Protein AF-A0A9D2CSV3-F1 (afdb_monomer)

Foldseek 3Di:
DPDDVVVVVVPPPDDDDDDDDDPPVVVVVVVVVVVVVVVVVVVVVVVCCVVPPQDDLVVLLVLLVVLLVLLVVLLVVVVCPDDDPPDPDDDDSVRSLVVSLVSLVVSLVSLVVVCVVVVDPLSVQLSVLSVQLNVLSVPQDDVDGDPVNSVSSVSSSVSSVVSSVSSVVVVVVVVVVVVVVVVD

Secondary structure (DSSP, 8-state):
--SHHHHHHHHS-------S----HHHHHHHHHHHHHHHHHHHHHHHHHHHT-PPPHHHHHHHHHHHHHHHHHHHHHHH--S---TTS----HHHHHHHHHHHHHHHHHHHHHHHHHHT-HHHHHHHHHHHHHHHHHHT--SSS--HHHHHHHHHHHHHHHHHHHHHHHHHHHHHHHHHHHHH-

Sequence (184 aa):
MKVDFLYSVLTDTSDTGTGIAGFNWNILIEYAVYIFIIVIGLLVLALIKRKSRLPSHTELRDLMGKLGEKLRTLIAYCESSSKPAEGQNGGSKVEKLTKLLYDSDKLYYQLSLSAEKEKDVDLQTAAQYIGEARKLLQSYKFIKPDKEDLKKLNQALESINLSMRCMDNILERDVDLKKQKQKG

Organism: NCBI:txid2838506

Mean predicted aligned error: 15.57 Å

Solvent-accessible surface area (backbone atoms only — not comparable to full-atom values): 10568 Å² total; per-residue (Å²): 134,80,72,60,71,68,50,54,75,73,58,78,82,73,86,81,90,77,82,90,87,74,84,56,58,69,61,54,51,52,54,51,51,52,52,50,52,51,52,50,51,51,50,52,52,50,50,50,54,64,72,65,54,76,76,50,74,70,52,53,44,52,50,49,50,54,51,44,50,55,49,50,55,50,49,53,60,62,71,50,83,69,72,83,70,89,84,70,82,87,66,52,76,63,55,56,48,52,52,50,47,52,52,40,53,52,48,30,52,55,33,43,54,49,13,65,74,67,69,38,66,58,42,42,52,25,20,51,26,36,49,50,20,42,54,36,61,70,68,51,53,84,91,70,69,46,78,67,44,57,48,34,53,52,49,21,45,50,27,40,52,52,19,44,51,44,47,50,52,52,53,51,51,54,52,50,55,52,54,54,65,74,76,109

Radius of gyration: 31.07 Å; Cα contacts (8 Å, |Δi|>4): 109; chains: 1; bounding box: 87×47×61 Å

pLDDT: mean 72.7, std 14.87, range [37.5, 93.12]

Structure (mmCIF, N/CA/C/O backbone):
data_AF-A0A9D2CSV3-F1
#
_entry.id   AF-A0A9D2CSV3-F1
#
loop_
_atom_site.group_PDB
_atom_site.id
_atom_site.type_symbol
_atom_site.label_atom_id
_atom_site.label_alt_id
_atom_site.label_comp_id
_atom_site.label_asym_id
_atom_site.label_entity_id
_atom_site.label_seq_id
_atom_site.pdbx_PDB_ins_code
_atom_site.Cartn_x
_atom_site.Cartn_y
_atom_site.Cartn_z
_atom_site.occupancy
_atom_site.B_iso_or_equiv
_atom_site.auth_seq_id
_atom_site.auth_comp_id
_atom_site.auth_asym_id
_atom_site.auth_atom_id
_atom_site.pdbx_PDB_model_num
ATOM 1 N N . MET A 1 1 ? 61.239 30.418 -0.807 1.00 43.34 1 MET A N 1
ATOM 2 C CA . MET A 1 1 ? 61.783 29.806 -2.036 1.00 43.34 1 MET A CA 1
ATOM 3 C C . MET A 1 1 ? 61.581 28.305 -1.912 1.00 43.34 1 MET A C 1
ATOM 5 O O . MET A 1 1 ? 62.410 27.650 -1.315 1.00 43.34 1 MET A O 1
ATOM 9 N N . LYS A 1 2 ? 60.412 27.712 -2.172 1.00 48.62 2 LYS A N 1
ATOM 10 C CA . LYS A 1 2 ? 59.375 27.967 -3.188 1.00 48.62 2 LYS A CA 1
ATOM 11 C C . LYS A 1 2 ? 59.877 27.717 -4.618 1.00 48.62 2 LYS A C 1
ATOM 13 O O . LYS A 1 2 ? 60.647 28.505 -5.139 1.00 48.62 2 LYS A O 1
ATOM 18 N N . VAL A 1 3 ? 59.307 26.654 -5.185 1.00 50.38 3 VAL A N 1
ATOM 19 C CA . VAL A 1 3 ? 59.051 26.324 -6.598 1.00 50.38 3 VAL A CA 1
ATOM 20 C C . VAL A 1 3 ? 60.205 25.821 -7.476 1.00 50.38 3 VAL A C 1
ATOM 22 O O . VAL A 1 3 ? 59.970 24.869 -8.213 1.00 50.38 3 VAL A O 1
ATOM 25 N N . ASP A 1 4 ? 61.438 26.311 -7.341 1.00 47.06 4 ASP A N 1
ATOM 26 C CA . ASP A 1 4 ? 62.496 25.940 -8.308 1.00 47.06 4 ASP A CA 1
ATOM 27 C C . ASP A 1 4 ? 63.095 24.535 -8.100 1.00 47.06 4 ASP A C 1
ATOM 29 O O . ASP A 1 4 ? 63.396 23.832 -9.063 1.00 47.06 4 ASP A O 1
ATOM 33 N N . PHE A 1 5 ? 63.193 24.059 -6.852 1.00 50.06 5 PHE A N 1
ATOM 34 C CA . PHE A 1 5 ? 63.751 22.724 -6.576 1.00 50.06 5 PHE A CA 1
ATOM 35 C C . PHE A 1 5 ? 62.827 21.582 -7.035 1.00 50.06 5 PHE A C 1
ATOM 37 O O . PHE A 1 5 ? 63.294 20.519 -7.433 1.00 50.06 5 PHE A O 1
ATOM 44 N N . LEU A 1 6 ? 61.508 21.808 -7.026 1.00 48.44 6 LEU A N 1
ATOM 45 C CA . LEU A 1 6 ? 60.538 20.814 -7.496 1.00 48.44 6 LEU A CA 1
ATOM 46 C C . LEU A 1 6 ? 60.466 20.745 -9.026 1.00 48.44 6 LEU A C 1
ATOM 48 O O . LEU A 1 6 ? 60.120 19.693 -9.549 1.00 48.44 6 LEU A O 1
ATOM 52 N N . TYR A 1 7 ? 60.838 21.812 -9.740 1.00 51.91 7 TYR A N 1
ATOM 53 C CA . TYR A 1 7 ? 60.946 21.768 -11.200 1.00 51.91 7 TYR A CA 1
ATOM 54 C C . TYR A 1 7 ? 62.240 21.087 -11.660 1.00 51.91 7 TYR A C 1
ATOM 56 O O . TYR A 1 7 ? 62.182 20.262 -12.563 1.00 51.91 7 TYR A O 1
ATOM 64 N N . SER A 1 8 ? 63.375 21.319 -10.988 1.00 47.72 8 SER A N 1
ATOM 65 C CA . SER A 1 8 ? 64.659 20.698 -11.360 1.00 47.72 8 SER A CA 1
ATOM 66 C C . SER A 1 8 ? 64.673 19.168 -11.201 1.00 47.72 8 SER A C 1
ATOM 68 O O . SER A 1 8 ? 65.223 18.481 -12.056 1.00 47.72 8 SER A O 1
ATOM 70 N N . VAL A 1 9 ? 63.993 18.607 -10.192 1.00 52.75 9 VAL A N 1
ATOM 71 C CA . VAL A 1 9 ? 63.882 17.138 -10.033 1.00 52.75 9 VAL A CA 1
ATOM 72 C C . VAL A 1 9 ? 62.939 16.499 -11.066 1.00 52.75 9 VAL A C 1
ATOM 74 O O . VAL A 1 9 ? 63.052 15.306 -11.339 1.00 52.75 9 VAL A O 1
ATOM 77 N N . LEU A 1 10 ? 62.033 17.270 -11.676 1.00 50.69 10 LEU A N 1
ATOM 78 C CA . LEU A 1 10 ? 61.089 16.762 -12.679 1.00 50.69 10 LEU A CA 1
ATOM 79 C C . LEU A 1 10 ? 61.597 16.875 -14.128 1.00 50.69 10 LEU A C 1
ATOM 81 O O . LEU A 1 10 ? 60.990 16.265 -15.006 1.00 50.69 10 LEU A O 1
ATOM 85 N N . THR A 1 11 ? 62.690 17.601 -14.400 1.00 53.06 11 THR A N 1
ATOM 86 C CA . THR A 1 11 ? 63.185 17.830 -15.777 1.00 53.06 11 THR A CA 1
ATOM 87 C C . THR A 1 11 ? 64.549 17.224 -16.123 1.00 53.06 11 THR A C 1
ATOM 89 O O . THR A 1 11 ? 64.858 17.135 -17.310 1.00 53.06 11 THR A O 1
ATOM 92 N N . ASP A 1 12 ? 65.341 16.739 -15.160 1.00 41.53 12 ASP A N 1
ATOM 93 C CA . ASP A 1 12 ? 66.717 16.254 -15.420 1.00 41.53 12 ASP A CA 1
ATOM 94 C C . ASP A 1 12 ? 66.849 14.761 -15.784 1.00 41.53 12 ASP A C 1
ATOM 96 O O . ASP A 1 12 ? 67.924 14.171 -15.721 1.00 41.53 12 ASP A O 1
ATOM 100 N N . THR A 1 13 ? 65.764 14.124 -16.218 1.00 47.78 13 THR A N 1
ATOM 101 C CA . THR A 1 13 ? 65.858 12.856 -16.967 1.00 47.78 13 THR A CA 1
ATOM 102 C C . THR A 1 13 ? 65.047 12.947 -18.249 1.00 47.78 13 THR A C 1
ATOM 104 O O . THR A 1 13 ? 64.109 12.194 -18.500 1.00 47.78 13 THR A O 1
ATOM 107 N N . SER A 1 14 ? 65.418 13.921 -19.076 1.00 55.06 14 SER A N 1
ATOM 108 C CA . SER A 1 14 ? 65.176 13.839 -20.511 1.00 55.06 14 SER A CA 1
ATOM 109 C C . SER A 1 14 ? 66.293 13.016 -21.172 1.00 55.06 14 SER A C 1
ATOM 111 O O . SER A 1 14 ? 67.464 13.144 -20.834 1.00 55.06 14 SER A O 1
ATOM 113 N N . ASP A 1 15 ? 65.870 12.178 -22.119 1.00 45.16 15 ASP A N 1
ATOM 114 C CA . ASP A 1 15 ? 66.637 11.426 -23.119 1.00 45.16 15 ASP A CA 1
ATOM 115 C C . ASP A 1 15 ? 67.290 10.076 -22.769 1.00 45.16 15 ASP A C 1
ATOM 117 O O . ASP A 1 15 ? 68.434 9.946 -22.346 1.00 45.16 15 ASP A O 1
ATOM 121 N N . THR A 1 16 ? 66.617 9.013 -23.217 1.00 37.97 16 THR A N 1
ATOM 122 C CA . THR A 1 16 ? 67.113 8.298 -24.406 1.00 37.97 16 THR A CA 1
ATOM 123 C C . THR A 1 16 ? 65.943 7.659 -25.147 1.00 37.97 16 THR A C 1
ATOM 125 O O . THR A 1 16 ? 65.253 6.774 -24.643 1.00 37.97 16 THR A O 1
ATOM 128 N N . GLY A 1 17 ? 65.693 8.145 -26.362 1.00 47.44 17 GLY A N 1
ATOM 129 C CA . GLY A 1 17 ? 64.698 7.582 -27.259 1.00 47.44 17 GLY A CA 1
ATOM 130 C C . GLY A 1 17 ? 65.016 6.143 -27.665 1.00 47.44 17 GLY A C 1
ATOM 131 O O . GLY A 1 17 ? 66.143 5.810 -28.010 1.00 47.44 17 GLY A O 1
ATOM 132 N N . THR A 1 18 ? 63.981 5.311 -27.691 1.00 37.50 18 THR A N 1
ATOM 133 C CA . THR A 1 18 ? 63.799 4.207 -28.642 1.00 37.50 18 THR A CA 1
ATOM 134 C C . THR A 1 18 ? 62.297 3.990 -28.798 1.00 37.50 18 THR A C 1
ATOM 136 O O . THR A 1 18 ? 61.536 4.035 -27.833 1.00 37.50 18 THR A O 1
ATOM 139 N N . GLY A 1 19 ? 61.851 3.873 -30.047 1.00 38.56 19 GLY A N 1
ATOM 140 C CA . GLY A 1 19 ? 60.442 3.774 -30.388 1.00 38.56 19 GLY A CA 1
ATOM 141 C C . GLY A 1 19 ? 59.770 2.515 -29.839 1.00 38.56 19 GLY A C 1
ATOM 142 O O . GLY A 1 19 ? 60.402 1.486 -29.657 1.00 38.56 19 GLY A O 1
ATOM 143 N N . ILE A 1 20 ? 58.456 2.645 -29.647 1.00 50.53 20 ILE A N 1
ATOM 144 C CA . ILE A 1 20 ? 57.429 1.593 -29.655 1.00 50.53 20 ILE A CA 1
ATOM 145 C C . ILE A 1 20 ? 57.753 0.327 -28.837 1.00 50.53 20 ILE A C 1
ATOM 147 O O . ILE A 1 20 ? 58.378 -0.593 -29.347 1.00 50.53 20 ILE A O 1
ATOM 151 N N . ALA A 1 21 ? 57.213 0.267 -27.610 1.00 47.41 21 ALA A N 1
ATOM 152 C CA . ALA A 1 21 ? 56.767 -0.931 -26.861 1.00 47.41 21 ALA A CA 1
ATOM 153 C C . ALA A 1 21 ? 57.061 -0.827 -25.350 1.00 47.41 21 ALA A C 1
ATOM 155 O O . ALA A 1 21 ? 57.662 -1.711 -24.750 1.00 47.41 21 ALA A O 1
ATOM 156 N N . GLY A 1 22 ? 56.598 0.241 -24.703 1.00 45.00 22 GLY A N 1
ATOM 157 C CA . GLY A 1 22 ? 56.448 0.273 -23.251 1.00 45.00 22 GLY A CA 1
ATOM 158 C C . GLY A 1 22 ? 54.966 0.339 -22.937 1.00 45.00 22 GLY A C 1
ATOM 159 O O . GLY A 1 22 ? 54.376 1.413 -23.001 1.00 45.00 22 GLY A O 1
ATOM 160 N N . PHE A 1 23 ? 54.330 -0.800 -22.674 1.00 56.22 23 PHE A N 1
ATOM 161 C CA . PHE A 1 23 ? 52.962 -0.822 -22.169 1.00 56.22 23 PHE A CA 1
ATOM 162 C C . PHE A 1 23 ? 52.941 -0.029 -20.858 1.00 56.22 23 PHE A C 1
ATOM 164 O O . PHE A 1 23 ? 53.457 -0.489 -19.839 1.00 56.22 23 PHE A O 1
ATOM 171 N N . ASN A 1 24 ? 52.416 1.196 -20.907 1.00 64.19 24 ASN A N 1
ATOM 172 C CA . ASN A 1 24 ? 52.312 2.077 -19.752 1.00 64.19 24 ASN A CA 1
ATOM 173 C C . ASN A 1 24 ? 51.248 1.505 -18.811 1.00 64.19 24 ASN A C 1
ATOM 175 O O . ASN A 1 24 ? 50.092 1.928 -18.828 1.00 64.19 24 ASN A O 1
ATOM 179 N N . TRP A 1 25 ? 51.648 0.517 -18.006 1.00 69.00 25 TRP A N 1
ATOM 180 C CA . TRP A 1 25 ? 50.814 -0.171 -17.018 1.00 69.00 25 TRP A CA 1
ATOM 181 C C . TRP A 1 25 ? 50.042 0.810 -16.138 1.00 69.00 25 TRP A C 1
ATOM 183 O O . TRP A 1 25 ? 48.894 0.548 -15.807 1.00 69.00 25 TRP A O 1
ATOM 193 N N . ASN A 1 26 ? 50.634 1.967 -15.835 1.00 75.31 26 ASN A N 1
ATOM 194 C CA . ASN A 1 26 ? 49.988 3.015 -15.052 1.00 75.31 26 ASN A CA 1
ATOM 195 C C . ASN A 1 26 ? 48.731 3.580 -15.732 1.00 75.31 26 ASN A C 1
ATOM 197 O O . ASN A 1 26 ? 47.696 3.703 -15.089 1.00 75.31 26 ASN A O 1
ATOM 201 N N . ILE A 1 27 ? 48.793 3.848 -17.040 1.00 76.25 27 ILE A N 1
ATOM 202 C CA . ILE A 1 27 ? 47.653 4.360 -17.813 1.00 76.25 27 ILE A CA 1
ATOM 203 C C . ILE A 1 27 ? 46.575 3.275 -17.923 1.00 76.25 27 ILE A C 1
ATOM 205 O O . ILE A 1 27 ? 45.388 3.548 -17.758 1.00 76.25 27 ILE A O 1
ATOM 209 N N . LEU A 1 28 ? 46.980 2.020 -18.151 1.00 79.69 28 LEU A N 1
ATOM 210 C CA . LEU A 1 28 ? 46.043 0.898 -18.212 1.00 79.69 28 LEU A CA 1
ATOM 211 C C . LEU A 1 28 ? 45.311 0.683 -16.877 1.00 79.69 28 LEU A C 1
ATOM 213 O O . LEU A 1 28 ? 44.101 0.464 -16.870 1.00 79.69 28 LEU A O 1
ATOM 217 N N . ILE A 1 29 ? 46.034 0.753 -15.757 1.00 79.75 29 ILE A N 1
ATOM 218 C CA . ILE A 1 29 ? 45.464 0.615 -14.413 1.00 79.75 29 ILE A CA 1
ATOM 219 C C . ILE A 1 29 ? 44.500 1.769 -14.129 1.00 79.75 29 ILE A C 1
ATOM 221 O O . ILE A 1 29 ? 43.408 1.526 -13.622 1.00 79.75 29 ILE A O 1
ATOM 225 N N . GLU A 1 30 ? 44.847 3.000 -14.507 1.00 78.88 30 GLU A N 1
ATOM 226 C CA . GLU A 1 30 ? 43.970 4.159 -14.324 1.00 78.88 30 GLU A CA 1
ATOM 227 C C . GLU A 1 30 ? 42.641 3.986 -15.083 1.00 78.88 30 GLU A C 1
ATOM 229 O O . GLU A 1 30 ? 41.563 4.096 -14.493 1.00 78.88 30 GLU A O 1
ATOM 234 N N . TYR A 1 31 ? 42.693 3.594 -16.362 1.00 85.25 31 TYR A N 1
ATOM 235 C CA . TYR A 1 31 ? 41.487 3.298 -17.144 1.00 85.25 31 TYR A CA 1
ATOM 236 C C . TYR A 1 31 ? 40.693 2.103 -16.596 1.00 85.25 31 TYR A C 1
ATOM 238 O O . TYR A 1 31 ? 39.460 2.140 -16.594 1.00 85.25 31 TYR A O 1
ATOM 246 N N . ALA A 1 32 ? 41.362 1.063 -16.089 1.00 84.38 32 ALA A N 1
ATOM 247 C CA . ALA A 1 32 ? 40.696 -0.077 -15.461 1.00 84.38 32 ALA A CA 1
ATOM 248 C C . ALA A 1 32 ? 39.930 0.334 -14.191 1.00 84.38 32 ALA A C 1
ATOM 250 O O . ALA A 1 32 ? 38.797 -0.108 -13.986 1.00 84.38 32 ALA A O 1
ATOM 251 N N . VAL A 1 33 ? 40.504 1.224 -13.373 1.00 87.50 33 VAL A N 1
ATOM 252 C CA . VAL A 1 33 ? 39.844 1.782 -12.184 1.00 87.50 33 VAL A CA 1
ATOM 253 C C . VAL A 1 33 ? 38.630 2.626 -12.578 1.00 87.50 33 VAL A C 1
ATOM 255 O O . VAL A 1 33 ? 37.565 2.462 -11.980 1.00 87.50 33 VAL A O 1
ATOM 258 N N . TYR A 1 34 ? 38.726 3.465 -13.616 1.00 86.69 34 TYR A N 1
ATOM 259 C CA . TYR A 1 34 ? 37.572 4.239 -14.094 1.00 86.69 34 TYR A CA 1
ATOM 260 C C . TYR A 1 34 ? 36.421 3.345 -14.568 1.00 86.69 34 TYR A C 1
ATOM 262 O O . TYR A 1 34 ? 35.274 3.555 -14.165 1.00 86.69 34 TYR A O 1
ATOM 270 N N . ILE A 1 35 ? 36.709 2.315 -15.371 1.00 88.69 35 ILE A N 1
ATOM 271 C CA . ILE A 1 35 ? 35.692 1.351 -15.823 1.00 88.69 35 ILE A CA 1
ATOM 272 C C . ILE A 1 35 ? 35.061 0.641 -14.620 1.00 88.69 35 ILE A C 1
ATOM 274 O O . ILE A 1 35 ? 33.841 0.495 -14.557 1.00 88.69 35 ILE A O 1
ATOM 278 N N . PHE A 1 36 ? 35.867 0.253 -13.631 1.00 92.06 36 PHE A N 1
ATOM 279 C CA . PHE A 1 36 ? 35.386 -0.405 -12.420 1.00 92.06 36 PHE A CA 1
ATOM 280 C C . PHE A 1 36 ? 34.428 0.480 -11.607 1.00 92.06 36 PHE A C 1
ATOM 282 O O . PHE A 1 36 ? 33.362 0.015 -11.199 1.00 92.06 36 PHE A O 1
ATOM 289 N N . ILE A 1 37 ? 34.746 1.768 -11.437 1.00 89.12 37 ILE A N 1
ATOM 290 C CA . ILE A 1 37 ? 33.867 2.733 -10.758 1.00 89.12 37 ILE A CA 1
ATOM 291 C C . ILE A 1 37 ? 32.539 2.886 -11.511 1.00 89.12 37 ILE A C 1
ATOM 293 O O . ILE A 1 37 ? 31.482 2.900 -10.880 1.00 89.12 37 ILE A O 1
ATOM 297 N N . ILE A 1 38 ? 32.564 2.946 -12.848 1.00 90.06 38 ILE A N 1
ATOM 298 C CA . ILE A 1 38 ? 31.346 3.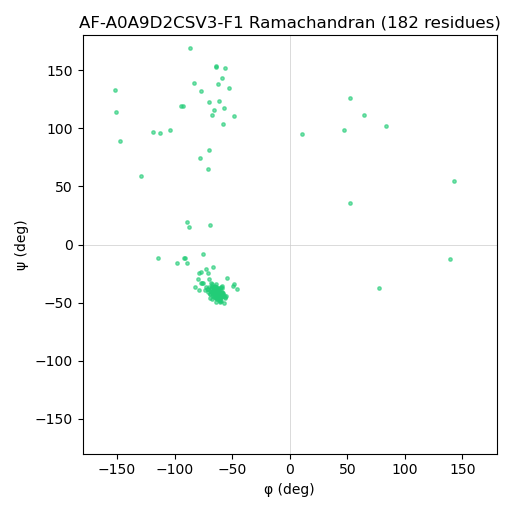032 -13.672 1.00 90.06 38 ILE A CA 1
ATOM 299 C C . ILE A 1 38 ? 30.479 1.780 -13.490 1.00 90.06 38 ILE A C 1
ATOM 301 O O . ILE A 1 38 ? 29.268 1.893 -13.288 1.00 90.06 38 ILE A O 1
ATOM 305 N N . VAL A 1 39 ? 31.081 0.588 -13.509 1.00 93.12 39 VAL A N 1
ATOM 306 C CA . VAL A 1 39 ? 30.360 -0.679 -13.306 1.00 93.12 39 VAL A CA 1
ATOM 307 C C . VAL A 1 39 ? 29.742 -0.741 -11.908 1.00 93.12 39 VAL A C 1
ATOM 309 O O . VAL A 1 39 ? 28.573 -1.105 -11.781 1.00 93.12 39 VAL A O 1
ATOM 312 N N . ILE A 1 40 ? 30.472 -0.325 -10.867 1.00 90.75 40 ILE A N 1
ATOM 313 C CA . ILE A 1 40 ? 29.930 -0.224 -9.504 1.00 90.75 40 ILE A CA 1
ATOM 314 C C . ILE A 1 40 ? 28.780 0.784 -9.451 1.00 90.75 40 ILE A C 1
ATOM 316 O O . ILE A 1 40 ? 27.732 0.477 -8.885 1.00 90.75 40 ILE A O 1
ATOM 320 N N . GLY A 1 41 ? 28.935 1.959 -10.064 1.00 86.00 41 GLY A N 1
ATOM 321 C CA . GLY A 1 41 ? 27.889 2.980 -10.122 1.00 86.00 41 GLY A CA 1
ATOM 322 C C . GLY A 1 41 ? 26.608 2.459 -10.776 1.00 86.00 41 GLY A C 1
ATOM 323 O O . GLY A 1 41 ? 25.517 2.632 -10.229 1.00 86.00 41 GLY A O 1
ATOM 324 N N . LEU A 1 42 ? 26.733 1.738 -11.895 1.00 88.69 42 LEU A N 1
ATOM 325 C CA . LEU A 1 42 ? 25.607 1.078 -12.560 1.00 88.69 42 LEU A CA 1
ATOM 326 C C . LEU A 1 42 ? 24.986 -0.023 -11.698 1.00 88.69 42 LEU A C 1
ATOM 328 O O . LEU A 1 42 ? 23.762 -0.144 -11.655 1.00 88.69 42 LEU A O 1
ATOM 332 N N . LEU A 1 43 ? 25.801 -0.802 -10.988 1.00 86.62 43 LEU A N 1
ATOM 333 C CA . LEU A 1 43 ? 25.332 -1.863 -10.100 1.00 86.62 43 LEU A CA 1
ATOM 334 C C . LEU A 1 43 ? 24.545 -1.294 -8.911 1.00 86.62 43 LEU A C 1
ATOM 336 O O . LEU A 1 43 ? 23.468 -1.798 -8.590 1.00 86.62 43 LEU A O 1
ATOM 340 N N . VAL A 1 44 ? 25.017 -0.197 -8.312 1.00 84.44 44 VAL A N 1
ATOM 341 C CA . VAL A 1 44 ? 24.295 0.537 -7.262 1.00 84.44 44 VAL A CA 1
ATOM 342 C C . VAL A 1 44 ? 22.979 1.104 -7.805 1.00 84.44 44 VAL A C 1
ATOM 344 O O . VAL A 1 44 ? 21.933 0.909 -7.183 1.00 84.44 44 VAL A O 1
ATOM 347 N N . LEU A 1 45 ? 22.982 1.722 -8.993 1.00 79.88 45 LEU A N 1
ATOM 348 C CA . LEU A 1 45 ? 21.753 2.201 -9.640 1.00 79.88 45 LEU A CA 1
ATOM 349 C C . LEU A 1 45 ? 20.760 1.063 -9.906 1.00 79.88 45 LEU A C 1
ATOM 351 O O . LEU A 1 45 ? 19.561 1.212 -9.665 1.00 79.88 45 LEU A O 1
ATOM 355 N N . ALA A 1 46 ? 21.245 -0.083 -10.386 1.00 75.44 46 ALA A N 1
ATOM 356 C CA . ALA A 1 46 ? 20.425 -1.254 -10.666 1.00 75.44 46 ALA A CA 1
ATOM 357 C C . ALA A 1 46 ? 19.804 -1.831 -9.384 1.00 75.44 46 ALA A C 1
ATOM 359 O O . ALA A 1 46 ? 18.625 -2.194 -9.382 1.00 75.44 46 ALA A O 1
ATOM 360 N N . LEU A 1 47 ? 20.557 -1.862 -8.281 1.00 72.56 47 LEU A N 1
ATOM 361 C CA . LEU A 1 47 ? 20.064 -2.289 -6.970 1.00 72.56 47 LEU A CA 1
ATOM 362 C C . LEU A 1 47 ? 18.994 -1.344 -6.419 1.00 72.56 47 LEU A C 1
ATOM 364 O O . LEU A 1 47 ? 17.947 -1.813 -5.963 1.00 72.56 47 LEU A O 1
ATOM 368 N N . ILE A 1 48 ? 19.208 -0.029 -6.514 1.00 70.81 48 ILE A N 1
ATOM 369 C CA . ILE A 1 48 ? 18.205 0.969 -6.119 1.00 70.81 48 ILE A CA 1
ATOM 370 C C . ILE A 1 48 ? 16.950 0.805 -6.982 1.00 70.81 48 ILE A C 1
ATOM 372 O O . ILE A 1 48 ? 15.854 0.681 -6.446 1.00 70.81 48 ILE A O 1
ATOM 376 N N . LYS A 1 49 ? 17.092 0.691 -8.308 1.00 66.19 49 LYS A N 1
ATOM 377 C CA . LYS A 1 49 ? 15.966 0.485 -9.234 1.00 66.19 49 LYS A CA 1
ATOM 378 C C . LYS A 1 49 ? 15.182 -0.796 -8.932 1.00 66.19 49 LYS A C 1
ATOM 380 O O . LYS A 1 49 ? 13.960 -0.810 -9.066 1.00 66.19 49 LYS A O 1
ATOM 385 N N . ARG A 1 50 ? 15.864 -1.867 -8.512 1.00 60.97 50 ARG A N 1
ATOM 386 C CA . ARG A 1 50 ? 15.231 -3.139 -8.136 1.00 60.97 50 ARG A CA 1
ATOM 387 C C . ARG A 1 50 ? 14.472 -3.037 -6.814 1.00 60.97 50 ARG A C 1
ATOM 389 O O . ARG A 1 50 ? 13.402 -3.626 -6.702 1.00 60.97 50 ARG A O 1
ATOM 396 N N . LYS A 1 51 ? 15.001 -2.298 -5.834 1.00 54.22 51 LYS A N 1
ATOM 397 C CA . LYS A 1 51 ? 14.369 -2.114 -4.517 1.00 54.22 51 LYS A CA 1
ATOM 398 C C . LYS A 1 51 ? 13.246 -1.070 -4.534 1.00 54.22 51 LYS A C 1
ATOM 400 O O . LYS A 1 51 ? 12.283 -1.216 -3.792 1.00 54.22 51 LYS A O 1
ATOM 405 N N . SER A 1 52 ? 13.333 -0.074 -5.413 1.00 53.97 52 SER A N 1
ATOM 406 C CA . SER A 1 52 ? 12.321 0.972 -5.626 1.00 53.97 52 SER A CA 1
ATOM 407 C C . SER A 1 52 ? 11.241 0.573 -6.634 1.00 53.97 52 SER A C 1
ATOM 409 O O . SER A 1 52 ? 10.528 1.432 -7.156 1.00 53.97 52 SER A O 1
ATOM 411 N N . ARG A 1 53 ? 11.136 -0.717 -6.970 1.00 56.69 53 ARG A N 1
ATOM 412 C CA . ARG A 1 53 ? 10.090 -1.197 -7.868 1.00 56.69 53 ARG A CA 1
ATOM 413 C C . ARG A 1 53 ? 8.750 -0.992 -7.161 1.00 56.69 53 ARG A C 1
ATOM 415 O O . ARG A 1 53 ? 8.519 -1.551 -6.094 1.00 56.69 53 ARG A O 1
ATOM 422 N N . LEU A 1 54 ? 7.923 -0.128 -7.741 1.00 61.22 54 LEU A N 1
ATOM 423 C CA . LEU A 1 54 ? 6.553 0.098 -7.296 1.00 61.22 54 LEU A CA 1
ATOM 424 C C . LEU A 1 54 ? 5.816 -1.248 -7.217 1.00 61.22 54 LEU A C 1
ATOM 426 O O . LEU A 1 54 ? 5.982 -2.057 -8.139 1.00 61.22 54 LEU A O 1
ATOM 430 N N . PRO A 1 55 ? 5.073 -1.503 -6.127 1.00 67.31 55 PRO A N 1
ATOM 431 C CA . PRO A 1 55 ? 4.314 -2.736 -5.977 1.00 67.31 55 PRO A CA 1
ATOM 432 C C . PRO A 1 55 ? 3.306 -2.879 -7.119 1.00 67.31 55 PRO A C 1
ATOM 434 O O . PRO A 1 55 ? 2.732 -1.895 -7.584 1.00 67.31 55 PRO A O 1
ATOM 437 N N . SER A 1 56 ? 3.110 -4.111 -7.580 1.00 68.12 56 SER A N 1
ATOM 438 C CA . SER A 1 56 ? 2.131 -4.419 -8.629 1.00 68.12 56 SER A CA 1
ATOM 439 C C . SER A 1 56 ? 0.705 -4.122 -8.147 1.00 68.12 56 SER A C 1
ATOM 441 O O . SER A 1 56 ? 0.413 -4.269 -6.961 1.00 68.12 56 SER A O 1
ATOM 443 N N . HIS A 1 57 ? -0.218 -3.810 -9.061 1.00 72.81 57 HIS A N 1
ATOM 444 C CA . HIS A 1 57 ? -1.662 -3.695 -8.797 1.00 72.81 57 HIS A CA 1
ATOM 445 C C . HIS A 1 57 ? -2.223 -4.858 -7.962 1.00 72.81 57 HIS A C 1
ATOM 447 O O . HIS A 1 57 ? -3.016 -4.659 -7.044 1.00 72.81 57 HIS A O 1
ATOM 453 N N . THR A 1 58 ? -1.743 -6.076 -8.218 1.00 73.50 58 THR A N 1
ATOM 454 C CA . THR A 1 58 ? -2.106 -7.283 -7.461 1.00 73.50 58 THR A CA 1
ATOM 455 C C . THR A 1 58 ? -1.574 -7.278 -6.027 1.00 73.50 58 THR A C 1
ATOM 457 O O . THR A 1 58 ? -2.258 -7.726 -5.111 1.00 73.50 58 THR A O 1
ATOM 460 N N . GLU A 1 59 ? -0.361 -6.764 -5.817 1.00 76.00 59 GLU A N 1
ATOM 461 C CA . GLU A 1 59 ? 0.259 -6.654 -4.492 1.00 76.00 59 GLU A CA 1
ATOM 462 C C . GLU A 1 59 ? -0.398 -5.538 -3.676 1.00 76.00 59 GLU A C 1
ATOM 464 O O . GLU A 1 59 ? -0.645 -5.715 -2.488 1.00 76.00 59 GLU A O 1
ATOM 469 N N . LEU A 1 60 ? -0.740 -4.415 -4.313 1.00 76.44 60 LEU A N 1
ATOM 470 C CA . LEU A 1 60 ? -1.480 -3.315 -3.691 1.00 76.44 60 LEU A CA 1
ATOM 471 C C . LEU A 1 60 ? -2.848 -3.782 -3.183 1.00 76.44 60 LEU A C 1
ATOM 473 O O . LEU A 1 60 ? -3.197 -3.518 -2.032 1.00 76.44 60 LEU A O 1
ATOM 477 N N . ARG A 1 61 ? -3.577 -4.550 -3.999 1.00 83.00 61 ARG A N 1
ATOM 478 C CA . ARG A 1 61 ? -4.851 -5.170 -3.616 1.00 83.00 61 ARG A CA 1
ATOM 479 C C . ARG A 1 61 ? -4.691 -6.130 -2.434 1.00 83.00 61 ARG A C 1
ATOM 481 O O . ARG A 1 61 ? -5.480 -6.086 -1.493 1.00 83.00 61 ARG A O 1
ATOM 488 N N . ASP A 1 62 ? -3.670 -6.987 -2.453 1.00 81.56 62 ASP A N 1
ATOM 489 C CA . ASP A 1 62 ? -3.386 -7.921 -1.352 1.00 81.56 62 ASP A CA 1
ATOM 490 C C . ASP A 1 62 ? -3.023 -7.185 -0.046 1.00 81.56 62 ASP A C 1
ATOM 492 O O . ASP A 1 62 ? -3.486 -7.546 1.038 1.00 81.56 62 ASP A O 1
ATOM 496 N N . LEU A 1 63 ? -2.257 -6.094 -0.139 1.00 79.31 63 LEU A N 1
ATOM 497 C CA . LEU A 1 63 ? -1.933 -5.238 1.004 1.00 79.31 63 LEU A CA 1
ATOM 498 C C . LEU A 1 63 ? -3.177 -4.550 1.587 1.00 79.31 63 LEU A C 1
ATOM 500 O O . LEU A 1 63 ? -3.316 -4.512 2.811 1.00 79.31 63 LEU A O 1
ATOM 504 N N . MET A 1 64 ? -4.099 -4.062 0.746 1.00 80.69 64 MET A N 1
ATOM 505 C CA . MET A 1 64 ? -5.394 -3.525 1.194 1.00 80.69 64 MET A CA 1
ATOM 506 C C . MET A 1 64 ? -6.234 -4.590 1.908 1.00 80.69 64 MET A C 1
ATOM 508 O O . MET A 1 64 ? -6.794 -4.316 2.969 1.00 80.69 64 MET A O 1
ATOM 512 N N . GLY A 1 65 ? -6.276 -5.814 1.371 1.00 78.81 65 GLY A N 1
ATOM 513 C CA . GLY A 1 65 ? -6.978 -6.944 1.986 1.00 78.81 65 GLY A CA 1
ATOM 514 C C . GLY A 1 65 ? -6.440 -7.268 3.378 1.00 78.81 65 GLY A C 1
ATOM 515 O O . GLY A 1 65 ? -7.202 -7.317 4.346 1.00 78.81 65 GLY A O 1
ATOM 516 N N . LYS A 1 66 ? -5.113 -7.372 3.511 1.00 84.44 66 LYS A N 1
ATOM 517 C CA . LYS A 1 66 ? -4.443 -7.581 4.806 1.00 84.44 66 LYS A CA 1
ATOM 518 C C . LYS A 1 66 ? -4.709 -6.442 5.787 1.00 84.44 66 LYS A C 1
ATOM 520 O O . LYS A 1 66 ? -4.878 -6.692 6.980 1.00 84.44 66 LYS A O 1
ATOM 525 N N . LEU A 1 67 ? -4.747 -5.195 5.315 1.00 79.00 67 LEU A N 1
ATOM 526 C CA . LEU A 1 67 ? -5.079 -4.038 6.149 1.00 79.00 67 LEU A CA 1
ATOM 527 C C . LEU A 1 67 ? -6.526 -4.123 6.663 1.00 79.00 67 LEU A C 1
ATOM 529 O O . LEU A 1 67 ? -6.764 -3.937 7.858 1.00 79.00 67 LEU A O 1
ATOM 533 N N . GLY A 1 68 ? -7.472 -4.471 5.787 1.00 81.38 68 GLY A N 1
ATOM 534 C CA . GLY A 1 68 ? -8.876 -4.680 6.138 1.00 81.38 68 GLY A CA 1
ATOM 535 C C . GLY A 1 68 ? -9.074 -5.814 7.147 1.00 81.38 68 GLY A C 1
ATOM 536 O O . GLY A 1 68 ? -9.819 -5.656 8.112 1.00 81.38 68 GLY A O 1
ATOM 537 N N . GLU A 1 69 ? -8.364 -6.934 6.992 1.00 84.50 69 GLU A N 1
ATOM 538 C CA . GLU A 1 69 ? -8.384 -8.036 7.962 1.00 84.50 69 GLU A CA 1
ATOM 539 C C . GLU A 1 69 ? -7.833 -7.613 9.324 1.00 84.50 69 GLU A C 1
ATOM 541 O O . GLU A 1 69 ? -8.485 -7.832 10.346 1.00 84.50 69 GLU A O 1
ATOM 546 N N . LYS A 1 70 ? -6.680 -6.931 9.361 1.00 81.44 70 LYS A N 1
ATOM 547 C CA . LYS A 1 70 ? -6.123 -6.403 10.615 1.00 81.44 70 LYS A CA 1
ATOM 548 C C . LYS A 1 70 ? -7.105 -5.449 11.300 1.00 81.44 70 LYS A C 1
ATOM 550 O O . LYS A 1 70 ? -7.297 -5.554 12.512 1.00 81.44 70 LYS A O 1
ATOM 555 N N . LEU A 1 71 ? -7.778 -4.576 10.549 1.00 81.81 71 LEU A N 1
ATOM 556 C CA . LEU A 1 71 ? -8.792 -3.678 11.103 1.00 81.81 71 LEU A CA 1
ATOM 557 C C . LEU A 1 71 ? -10.018 -4.443 11.631 1.00 81.81 71 LEU A C 1
ATOM 559 O O . LEU A 1 71 ? -10.472 -4.154 12.735 1.00 81.81 71 LEU A O 1
ATOM 563 N N . ARG A 1 72 ? -10.502 -5.473 10.924 1.00 82.44 72 ARG A N 1
ATOM 564 C CA . ARG A 1 72 ? -11.580 -6.355 11.417 1.00 82.44 72 ARG A CA 1
ATOM 565 C C . ARG A 1 72 ? -11.203 -7.049 12.721 1.00 82.44 72 ARG A C 1
ATOM 567 O O . ARG A 1 72 ? -12.003 -7.062 13.653 1.00 82.44 72 ARG A O 1
ATOM 574 N N . THR A 1 73 ? -9.980 -7.575 12.825 1.00 82.31 73 THR A N 1
ATOM 575 C CA . THR A 1 73 ? -9.514 -8.202 14.075 1.00 82.31 73 THR A CA 1
ATOM 576 C C . THR A 1 73 ? -9.433 -7.198 15.226 1.00 82.31 73 THR A C 1
ATOM 578 O O . THR A 1 73 ? -9.729 -7.550 16.367 1.00 82.31 73 THR A O 1
ATOM 581 N N . LEU A 1 74 ? -9.092 -5.935 14.942 1.00 76.94 74 LEU A N 1
ATOM 582 C CA . LEU A 1 74 ? -9.082 -4.866 15.938 1.00 76.94 74 LEU A CA 1
ATOM 583 C C . LEU A 1 74 ? -10.502 -4.493 16.388 1.00 76.94 74 LEU A C 1
ATOM 585 O O . LEU A 1 74 ? -10.720 -4.340 17.587 1.00 76.94 74 LEU A O 1
ATOM 589 N N . ILE A 1 75 ? -11.461 -4.395 15.461 1.00 78.38 75 ILE A N 1
ATOM 590 C CA . ILE A 1 75 ? -12.877 -4.131 15.769 1.00 78.38 75 ILE A CA 1
ATOM 591 C C . ILE A 1 75 ? -13.439 -5.249 16.652 1.00 78.38 75 ILE A C 1
ATOM 593 O O . ILE A 1 75 ? -13.948 -4.964 17.733 1.00 78.38 75 ILE A O 1
ATOM 597 N N . ALA A 1 76 ? -13.234 -6.515 16.273 1.00 77.62 76 ALA A N 1
ATOM 598 C CA . ALA A 1 76 ? -13.670 -7.668 17.062 1.00 77.62 76 ALA A CA 1
ATOM 599 C C . ALA A 1 76 ? -13.048 -7.685 18.473 1.00 77.62 76 ALA A C 1
ATOM 601 O O . ALA A 1 76 ? -13.722 -8.003 19.453 1.00 77.62 76 ALA A O 1
ATOM 602 N N . TYR A 1 77 ? -11.778 -7.284 18.602 1.00 71.06 77 TYR A N 1
ATOM 603 C CA . TYR A 1 77 ? -11.089 -7.142 19.891 1.00 71.06 77 TYR A CA 1
ATOM 604 C C . TYR A 1 77 ? -11.587 -5.946 20.728 1.00 71.06 77 TYR A C 1
ATOM 606 O O . TYR A 1 77 ? -11.448 -5.925 21.954 1.00 71.06 77 TYR A O 1
ATOM 614 N N . CYS A 1 78 ? -12.153 -4.922 20.088 1.00 68.94 78 CYS A N 1
ATOM 615 C CA . CYS A 1 78 ? -12.775 -3.790 20.768 1.00 68.94 78 CYS A CA 1
ATOM 616 C C . CYS A 1 78 ? -14.213 -4.092 21.214 1.00 68.94 78 CYS A C 1
ATOM 618 O O . CYS A 1 78 ? -14.584 -3.673 22.309 1.00 68.94 78 CYS A O 1
ATOM 620 N N . GLU A 1 79 ? -14.980 -4.846 20.423 1.00 70.75 79 GLU A N 1
ATOM 621 C CA . GLU A 1 79 ? -16.344 -5.289 20.750 1.00 70.75 79 GLU A CA 1
ATOM 622 C C . GLU A 1 79 ? -16.361 -6.388 21.820 1.00 70.75 79 GLU A C 1
ATOM 624 O O . GLU A 1 79 ? -17.203 -6.385 22.718 1.00 70.75 79 GLU A O 1
ATOM 629 N N . SER A 1 80 ? -15.374 -7.285 21.790 1.00 62.53 80 SER A N 1
ATOM 630 C CA . SER A 1 80 ? -15.209 -8.348 22.781 1.00 62.53 80 SER A CA 1
ATOM 631 C C . SER A 1 80 ? -14.594 -7.796 24.075 1.00 62.53 80 SER A C 1
ATOM 633 O O . SER A 1 80 ? -13.432 -8.041 24.388 1.00 62.53 80 SER A O 1
ATOM 635 N N . SER A 1 81 ? -15.370 -7.063 24.878 1.00 54.88 81 SER A N 1
ATOM 636 C CA . SER A 1 81 ? -15.003 -6.712 26.269 1.00 54.88 81 SER A CA 1
ATOM 637 C C . SER A 1 81 ? -15.004 -7.914 27.235 1.00 54.88 81 SER A C 1
ATOM 639 O O . SER A 1 81 ? -15.003 -7.741 28.452 1.00 54.88 81 SER A O 1
ATOM 641 N N . SER A 1 82 ? -14.979 -9.151 26.736 1.00 44.44 82 SER A N 1
ATOM 642 C CA . SER A 1 82 ? -14.980 -10.367 27.549 1.00 44.44 82 SER A CA 1
ATOM 643 C C . SER A 1 82 ? -13.714 -11.177 27.297 1.00 44.44 82 SER A C 1
ATOM 645 O O . SER A 1 82 ? -13.656 -11.945 26.349 1.00 44.44 82 SER A O 1
ATOM 647 N N . LYS A 1 83 ? -12.741 -10.976 28.198 1.00 41.06 83 LYS A N 1
ATOM 648 C CA . LYS A 1 83 ? -11.509 -11.746 28.457 1.00 41.06 83 LYS A CA 1
ATOM 649 C C . LYS A 1 83 ? -10.587 -12.027 27.251 1.00 41.06 83 LYS A C 1
ATOM 651 O O . LYS A 1 83 ? -11.001 -12.658 26.284 1.00 41.06 83 LYS A O 1
ATOM 656 N N . PRO A 1 84 ? -9.287 -11.677 27.326 1.00 43.78 84 PRO A N 1
ATOM 657 C CA . PRO A 1 84 ? -8.330 -12.261 26.399 1.00 43.78 84 PRO A CA 1
ATOM 658 C C . PRO A 1 84 ? -8.328 -13.775 26.640 1.00 43.78 84 PRO A C 1
ATOM 660 O O . PRO A 1 84 ? -8.116 -14.221 27.767 1.00 43.78 84 PRO A O 1
ATOM 663 N N . ALA A 1 85 ? -8.592 -14.562 25.599 1.00 41.84 85 ALA A N 1
ATOM 664 C CA . ALA A 1 85 ? -8.214 -15.965 25.611 1.00 41.84 85 ALA A CA 1
ATOM 665 C C . ALA A 1 85 ? -6.698 -16.011 25.844 1.00 41.84 85 ALA A C 1
ATOM 667 O O . ALA A 1 85 ? -5.928 -15.425 25.074 1.00 41.84 85 ALA A O 1
ATOM 668 N N . GLU A 1 86 ? -6.297 -16.622 26.957 1.00 40.41 86 GLU A N 1
ATOM 669 C CA . GLU A 1 86 ? -4.907 -16.861 27.327 1.00 40.41 86 GLU A CA 1
ATOM 670 C C . GLU A 1 86 ? -4.172 -17.476 26.126 1.00 40.41 86 GLU A C 1
ATOM 672 O O . GLU A 1 86 ? -4.474 -18.590 25.710 1.00 40.41 86 GLU A O 1
ATOM 677 N N . GLY A 1 87 ? -3.256 -16.716 25.513 1.00 44.44 87 GLY A N 1
ATOM 678 C CA . GLY A 1 87 ? -2.381 -17.233 24.455 1.00 44.44 87 GLY A CA 1
ATOM 679 C C . GLY A 1 87 ? -2.123 -16.330 23.246 1.00 44.44 87 GLY A C 1
ATOM 680 O O . GLY A 1 87 ? -1.198 -16.619 22.492 1.00 44.44 87 GLY A O 1
ATOM 681 N N . GLN A 1 88 ? -2.853 -15.228 23.030 1.00 45.53 88 GLN A N 1
ATOM 682 C CA . GLN A 1 88 ? -2.606 -14.365 21.860 1.00 45.53 88 GLN A CA 1
ATOM 683 C C . GLN A 1 88 ? -1.864 -13.071 22.215 1.00 45.53 88 GLN A C 1
ATOM 685 O O . GLN A 1 88 ? -2.469 -12.097 22.656 1.00 45.53 88 GLN A O 1
ATOM 690 N N . ASN A 1 89 ? -0.543 -13.093 21.985 1.00 41.72 89 ASN A N 1
ATOM 691 C CA . ASN A 1 89 ? 0.400 -11.969 21.864 1.00 41.72 89 ASN A CA 1
ATOM 692 C C . ASN A 1 89 ? -0.154 -10.590 22.277 1.00 41.72 89 ASN A C 1
ATOM 694 O O . ASN A 1 89 ? -0.772 -9.864 21.487 1.00 41.72 89 ASN A O 1
ATOM 698 N N . GLY A 1 90 ? 0.108 -10.245 23.540 1.00 41.78 90 GLY A N 1
ATOM 699 C CA . GLY A 1 90 ? -0.347 -9.047 24.241 1.00 41.78 90 GLY A CA 1
ATOM 700 C C . GLY A 1 90 ? 0.315 -7.746 23.787 1.00 41.78 90 GLY A C 1
ATOM 701 O O . GLY A 1 90 ? 0.988 -7.089 24.571 1.00 41.78 90 GLY A O 1
ATOM 702 N N . GLY A 1 91 ? 0.088 -7.340 22.539 1.00 53.97 91 GLY A N 1
ATOM 703 C CA . GLY A 1 91 ? 0.250 -5.940 22.143 1.00 53.97 91 GLY A CA 1
ATOM 704 C C . GLY A 1 91 ? -0.947 -5.122 22.631 1.00 53.97 91 GLY A C 1
ATOM 705 O O . GLY A 1 91 ? -2.098 -5.531 22.436 1.00 53.97 91 GLY A O 1
ATOM 706 N N . SER A 1 92 ? -0.698 -3.971 23.261 1.00 66.31 92 SER A N 1
ATOM 707 C CA . SER A 1 92 ? -1.769 -3.061 23.696 1.00 66.31 92 SER A CA 1
ATOM 708 C C . SER A 1 92 ? -2.663 -2.653 22.508 1.00 66.31 92 SER A C 1
ATOM 710 O O . SER A 1 92 ? -2.206 -2.606 21.363 1.00 66.31 92 SER A O 1
ATOM 712 N N . LYS A 1 93 ? -3.948 -2.330 22.753 1.00 68.62 93 LYS A N 1
ATOM 713 C CA . LYS A 1 93 ? -4.872 -1.814 21.708 1.00 68.62 93 LYS A CA 1
ATOM 714 C C . LYS A 1 93 ? -4.245 -0.658 20.916 1.00 68.62 93 LYS A C 1
ATOM 716 O O . LYS A 1 93 ? -4.431 -0.560 19.707 1.00 68.62 93 LYS A O 1
ATOM 721 N N . VAL A 1 94 ? -3.467 0.167 21.616 1.00 69.12 94 VAL A N 1
ATOM 722 C CA . VAL A 1 94 ? -2.717 1.301 21.073 1.00 69.12 94 VAL A CA 1
ATOM 723 C C . VAL A 1 94 ? -1.651 0.836 20.089 1.00 69.12 94 VAL A C 1
ATOM 725 O O . VAL A 1 94 ? -1.614 1.321 18.968 1.00 69.12 94 VAL A O 1
ATOM 728 N N . GLU A 1 95 ? -0.834 -0.152 20.451 1.00 74.12 95 GLU A N 1
ATOM 729 C CA . GLU A 1 95 ? 0.227 -0.660 19.576 1.00 74.12 95 GLU A CA 1
ATOM 730 C C . GLU A 1 95 ? -0.325 -1.267 18.277 1.00 74.12 95 GLU A C 1
ATOM 732 O O . GLU A 1 95 ? 0.221 -1.031 17.197 1.00 74.12 95 GLU A O 1
ATOM 737 N N . LYS A 1 96 ? -1.435 -2.015 18.363 1.00 74.31 96 LYS A N 1
ATOM 738 C CA . LYS A 1 96 ? -2.096 -2.595 17.182 1.00 74.31 96 LYS A CA 1
ATOM 739 C C . LYS A 1 96 ? -2.627 -1.511 16.242 1.00 74.31 96 LYS A C 1
ATOM 741 O O . LYS A 1 96 ? -2.420 -1.620 15.036 1.00 74.31 96 LYS A O 1
ATOM 746 N N . LEU A 1 97 ? -3.248 -0.454 16.773 1.00 76.06 97 LEU A N 1
ATOM 747 C CA . LEU A 1 97 ? -3.715 0.667 15.955 1.00 76.06 97 LEU A CA 1
ATOM 748 C C . LEU A 1 97 ? -2.548 1.486 15.386 1.00 76.06 97 LEU A C 1
ATOM 750 O O . LEU A 1 97 ? -2.601 1.854 14.222 1.00 76.06 97 LEU A O 1
ATOM 754 N N . THR A 1 98 ? -1.478 1.731 16.147 1.00 77.19 98 THR A N 1
ATOM 755 C CA . THR A 1 98 ? -0.295 2.455 15.647 1.00 77.19 98 THR A CA 1
ATOM 756 C C . THR A 1 98 ? 0.368 1.706 14.493 1.00 77.19 98 THR A C 1
ATOM 758 O O . THR A 1 98 ? 0.718 2.320 13.486 1.00 77.19 98 THR A O 1
ATOM 761 N N . LYS A 1 99 ? 0.487 0.373 14.587 1.00 80.75 99 LYS A N 1
ATOM 762 C CA . LYS A 1 99 ? 0.952 -0.462 13.466 1.00 80.75 99 LYS A CA 1
ATOM 763 C C . LYS A 1 99 ? 0.004 -0.373 12.271 1.00 80.75 99 LYS A C 1
ATOM 765 O O . LYS A 1 99 ? 0.466 -0.224 11.147 1.00 80.75 99 LYS A O 1
ATOM 770 N N . LEU A 1 100 ? -1.307 -0.415 12.508 1.00 82.12 100 LEU A N 1
ATOM 771 C CA . LEU A 1 100 ? -2.309 -0.294 11.449 1.00 82.12 100 LEU A CA 1
ATOM 772 C C . LEU A 1 100 ? -2.270 1.080 10.761 1.00 82.12 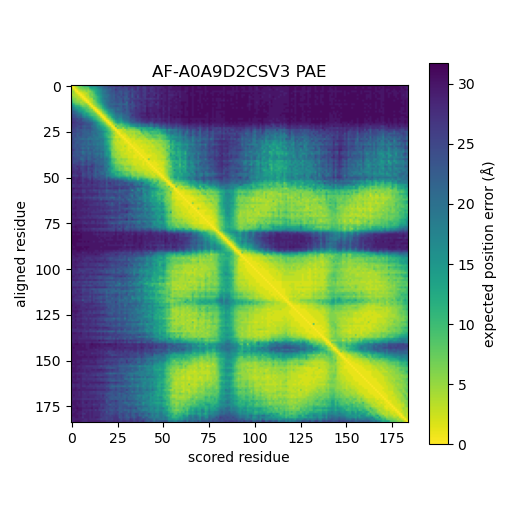100 LEU A C 1
ATOM 774 O O . LEU A 1 100 ? -2.405 1.166 9.543 1.00 82.12 100 LEU A O 1
ATOM 778 N N . LEU A 1 101 ? -2.050 2.146 11.528 1.00 83.06 101 LEU A N 1
ATOM 779 C CA . LEU A 1 101 ? -1.911 3.503 11.020 1.00 83.06 101 LEU A CA 1
ATOM 780 C C . LEU A 1 101 ? -0.644 3.638 10.173 1.00 83.06 101 LEU A C 1
ATOM 782 O O . LEU A 1 101 ? -0.703 4.172 9.072 1.00 83.06 101 LEU A O 1
ATOM 786 N N . TYR A 1 102 ? 0.477 3.087 10.641 1.00 82.25 102 TYR A N 1
ATOM 787 C CA . TYR A 1 102 ? 1.715 3.042 9.866 1.00 82.25 102 TYR A CA 1
ATOM 788 C C . TYR A 1 102 ? 1.550 2.266 8.550 1.00 82.25 102 TYR A C 1
ATOM 790 O O . TYR A 1 102 ? 1.976 2.737 7.494 1.00 82.25 102 TYR A O 1
ATOM 798 N N . ASP A 1 103 ? 0.896 1.102 8.592 1.00 81.38 103 ASP A N 1
ATOM 799 C CA . ASP A 1 103 ? 0.609 0.304 7.396 1.00 81.38 103 ASP A CA 1
ATOM 800 C C . ASP A 1 103 ? -0.306 1.069 6.421 1.00 81.38 103 ASP A C 1
ATOM 802 O O . ASP A 1 103 ? -0.059 1.059 5.214 1.00 81.38 103 ASP A O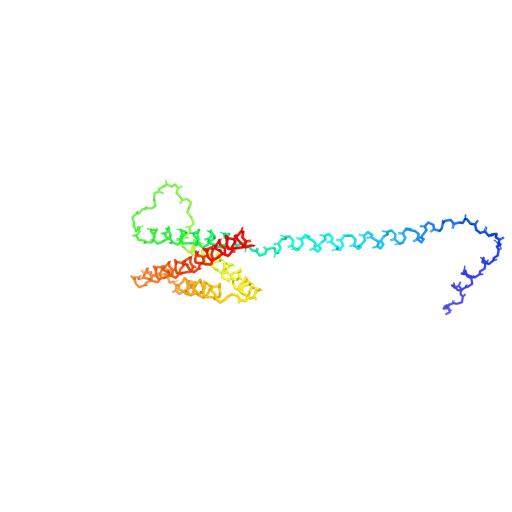 1
ATOM 806 N N . SER A 1 104 ? -1.311 1.786 6.937 1.00 81.69 104 SER A N 1
ATOM 807 C CA . SER A 1 104 ? -2.215 2.632 6.141 1.00 81.69 104 SER A CA 1
ATOM 808 C C . SER A 1 104 ? -1.476 3.804 5.489 1.00 81.69 104 SER A C 1
ATOM 810 O O . SER A 1 104 ? -1.686 4.085 4.312 1.00 81.69 104 SER A O 1
ATOM 812 N N . ASP A 1 105 ? -0.571 4.460 6.220 1.00 83.62 105 ASP A N 1
ATOM 813 C CA . ASP A 1 105 ? 0.245 5.575 5.724 1.00 83.62 105 ASP A CA 1
ATOM 814 C C . ASP A 1 105 ? 1.179 5.132 4.606 1.00 83.62 105 ASP A C 1
ATOM 816 O O . ASP A 1 105 ? 1.291 5.787 3.565 1.00 83.62 105 ASP A O 1
ATOM 820 N N . LYS A 1 106 ? 1.833 3.989 4.813 1.00 83.62 106 LYS A N 1
ATOM 821 C CA . LYS A 1 106 ? 2.711 3.385 3.820 1.00 83.62 106 LYS A CA 1
ATOM 822 C C . LYS A 1 106 ? 1.934 3.006 2.560 1.00 83.62 106 LYS A C 1
ATOM 824 O O . LYS A 1 106 ? 2.406 3.282 1.458 1.00 83.62 106 LYS A O 1
ATOM 829 N N . LEU A 1 107 ? 0.753 2.410 2.718 1.00 83.19 107 LEU A N 1
ATOM 830 C CA . LEU A 1 107 ? -0.105 2.015 1.604 1.00 83.19 107 LEU A CA 1
ATOM 831 C C . LEU A 1 107 ? -0.619 3.233 0.829 1.00 83.19 107 LEU A C 1
ATOM 833 O O . LEU A 1 107 ? -0.524 3.251 -0.393 1.00 83.19 107 LEU A O 1
ATOM 837 N N . TYR A 1 108 ? -1.078 4.277 1.526 1.00 86.62 108 TYR A N 1
ATOM 838 C CA . TYR A 1 108 ? -1.499 5.542 0.917 1.00 86.62 108 TYR A CA 1
ATOM 839 C C . TYR A 1 108 ? -0.388 6.162 0.060 1.00 86.62 108 TYR A C 1
ATOM 841 O O . TYR A 1 108 ? -0.631 6.588 -1.072 1.00 86.62 108 TYR A O 1
ATOM 849 N N . TYR A 1 109 ? 0.845 6.182 0.579 1.00 84.19 109 TYR A N 1
ATOM 850 C CA . TYR A 1 109 ? 2.001 6.709 -0.143 1.00 84.19 109 TYR A CA 1
ATOM 851 C C . TYR A 1 109 ? 2.320 5.890 -1.401 1.00 84.19 109 TYR A C 1
ATOM 853 O O . TYR A 1 109 ? 2.507 6.458 -2.475 1.00 84.19 109 TYR A O 1
ATOM 861 N N . GLN A 1 110 ? 2.335 4.558 -1.292 1.00 82.50 110 GLN A N 1
ATOM 862 C CA . GLN A 1 110 ? 2.574 3.669 -2.434 1.00 82.50 110 GLN A CA 1
ATOM 863 C C . GLN A 1 110 ? 1.497 3.817 -3.514 1.00 82.50 110 GLN A C 1
ATOM 865 O O . GLN A 1 110 ? 1.824 3.854 -4.702 1.00 82.50 110 GLN A O 1
ATOM 870 N N . LEU A 1 111 ? 0.231 3.941 -3.111 1.00 82.00 111 LEU A N 1
ATOM 871 C CA . LEU A 1 111 ? -0.881 4.104 -4.040 1.00 82.00 111 LEU A CA 1
ATOM 872 C C . LEU A 1 111 ? -0.848 5.461 -4.743 1.00 82.00 111 LEU A C 1
ATOM 874 O O . LEU A 1 111 ? -1.007 5.516 -5.957 1.00 82.00 111 LEU A O 1
ATOM 878 N N . SER A 1 112 ? -0.554 6.534 -4.006 1.00 83.56 112 SER A N 1
ATOM 879 C CA . SER A 1 112 ? -0.406 7.878 -4.576 1.00 83.56 112 SER A CA 1
ATOM 880 C C . SER A 1 112 ? 0.747 7.942 -5.582 1.00 83.56 112 SER A C 1
ATOM 882 O O . SER A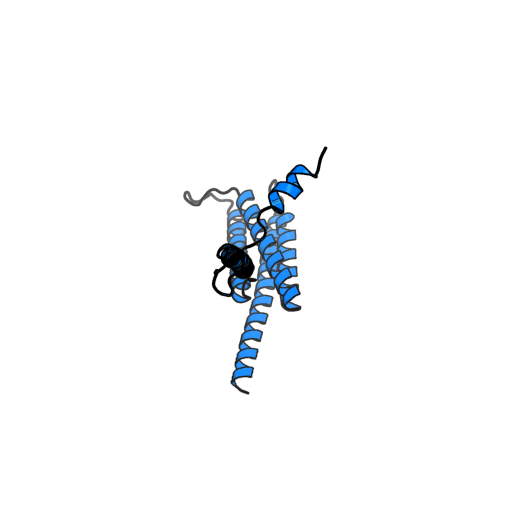 1 112 ? 0.579 8.488 -6.668 1.00 83.56 112 SER A O 1
ATOM 884 N N . LEU A 1 113 ? 1.892 7.320 -5.266 1.00 82.75 113 LEU A N 1
ATOM 885 C CA . LEU A 1 113 ? 3.038 7.251 -6.180 1.00 82.75 113 LEU A CA 1
ATOM 886 C C . LEU A 1 113 ? 2.712 6.445 -7.450 1.00 82.75 113 LEU A C 1
ATOM 888 O O . LEU A 1 113 ? 3.172 6.782 -8.540 1.00 82.75 113 LEU A O 1
ATOM 892 N N . SER A 1 114 ? 1.920 5.376 -7.312 1.00 78.62 114 SER A N 1
ATOM 893 C CA . SER A 1 114 ? 1.471 4.551 -8.443 1.00 78.62 114 SER A CA 1
ATOM 894 C C . SER A 1 114 ? 0.492 5.323 -9.330 1.00 78.62 114 SER A C 1
ATOM 896 O O . SER A 1 114 ? 0.688 5.385 -10.542 1.00 78.62 114 SER A O 1
ATOM 898 N N . ALA A 1 115 ? -0.490 5.995 -8.721 1.00 82.31 115 ALA A N 1
ATOM 899 C CA . ALA A 1 115 ? -1.465 6.831 -9.412 1.00 82.31 115 ALA A CA 1
ATOM 900 C C . ALA A 1 115 ? -0.798 7.971 -10.195 1.00 82.31 115 ALA A C 1
ATOM 902 O O . ALA A 1 115 ? -1.135 8.207 -11.351 1.00 82.31 115 ALA A O 1
ATOM 903 N N . GLU A 1 116 ? 0.185 8.653 -9.601 1.00 82.19 116 GLU A N 1
ATOM 904 C CA . GLU A 1 116 ? 0.905 9.751 -10.256 1.00 82.19 116 GLU A CA 1
ATOM 905 C C . GLU A 1 116 ? 1.759 9.263 -11.432 1.00 82.19 116 GLU A C 1
ATOM 907 O O . GLU A 1 116 ? 1.783 9.886 -12.497 1.00 82.19 116 GLU A O 1
ATOM 912 N N . LYS A 1 117 ? 2.430 8.117 -11.272 1.00 79.50 117 LYS A N 1
ATOM 913 C CA . LYS A 1 117 ? 3.253 7.530 -12.332 1.00 79.50 117 LYS A CA 1
ATOM 914 C C . LYS A 1 117 ? 2.418 7.065 -13.525 1.00 79.50 117 LYS A C 1
ATOM 916 O O . LYS A 1 117 ? 2.848 7.230 -14.665 1.00 79.50 117 LYS A O 1
ATOM 921 N N . GLU A 1 118 ? 1.270 6.454 -13.267 1.00 79.44 118 GLU A N 1
ATOM 922 C CA . GLU A 1 118 ? 0.410 5.874 -14.304 1.00 79.44 118 GLU A CA 1
ATOM 923 C C . GLU A 1 118 ? -0.629 6.863 -14.832 1.00 79.44 118 GLU A C 1
ATOM 925 O O . GLU A 1 118 ? -1.228 6.622 -15.878 1.00 79.44 118 GLU A O 1
ATOM 930 N N . LYS A 1 119 ? -0.789 8.007 -14.152 1.00 79.75 119 LYS A N 1
ATOM 931 C CA . LYS A 1 119 ? -1.835 9.006 -14.406 1.00 79.75 119 LYS A CA 1
ATOM 932 C C . LYS A 1 119 ? -3.233 8.378 -14.415 1.00 79.75 119 LYS A C 1
ATOM 934 O O . LYS A 1 119 ? -4.095 8.789 -15.189 1.00 79.75 119 LYS A O 1
ATOM 939 N N . ASP A 1 120 ? -3.437 7.381 -13.556 1.00 79.38 120 ASP A N 1
ATOM 940 C CA . ASP A 1 120 ? -4.699 6.658 -13.429 1.00 79.38 120 ASP A CA 1
ATOM 941 C C . ASP A 1 120 ? -5.570 7.308 -12.347 1.00 79.38 120 ASP A C 1
ATOM 943 O O . ASP A 1 120 ? -5.194 7.394 -11.171 1.00 79.38 120 ASP A O 1
ATOM 947 N N . VAL A 1 121 ? -6.748 7.771 -12.764 1.00 84.81 121 VAL A N 1
ATOM 948 C CA . VAL A 1 121 ? -7.738 8.406 -11.890 1.00 84.81 121 VAL A CA 1
ATOM 949 C C . VAL A 1 121 ? -8.313 7.396 -10.898 1.00 84.81 121 VAL A C 1
ATOM 951 O O . VAL A 1 121 ? -8.518 7.744 -9.739 1.00 84.81 121 VAL A O 1
ATOM 954 N N . ASP A 1 122 ? -8.494 6.135 -11.294 1.00 82.19 122 ASP A N 1
ATOM 955 C CA . ASP A 1 122 ? -9.081 5.108 -10.431 1.00 82.19 122 ASP A CA 1
ATOM 956 C C . ASP A 1 122 ? -8.127 4.732 -9.286 1.00 82.19 122 ASP A C 1
ATOM 958 O O . ASP A 1 122 ? -8.559 4.543 -8.145 1.00 82.19 122 ASP A O 1
ATOM 962 N N . LEU A 1 123 ? -6.811 4.702 -9.549 1.00 83.19 123 LEU A N 1
ATOM 963 C CA . LEU A 1 123 ? -5.792 4.542 -8.500 1.00 83.19 123 LEU A CA 1
ATOM 964 C C . LEU A 1 123 ? -5.762 5.741 -7.555 1.00 83.19 123 LEU A C 1
ATOM 966 O O . LEU A 1 123 ? -5.584 5.575 -6.346 1.00 83.19 123 LEU A O 1
ATOM 970 N N . GLN A 1 124 ? -5.949 6.950 -8.089 1.00 87.38 124 GLN A N 1
ATOM 971 C CA . GLN A 1 124 ? -6.025 8.154 -7.272 1.00 87.38 124 GLN A CA 1
ATOM 972 C C . GLN A 1 124 ? -7.259 8.125 -6.361 1.00 87.38 124 GLN A C 1
ATOM 974 O O . GLN A 1 124 ? -7.149 8.428 -5.172 1.00 87.38 124 GLN A O 1
ATOM 979 N N . THR A 1 125 ? -8.410 7.689 -6.872 1.00 86.25 125 THR A N 1
ATOM 980 C CA . THR A 1 125 ? -9.632 7.483 -6.084 1.00 86.25 125 THR A CA 1
ATOM 981 C C . THR A 1 125 ? -9.441 6.398 -5.022 1.00 86.25 125 THR A C 1
ATOM 983 O O . THR A 1 125 ? -9.784 6.604 -3.856 1.00 86.25 125 THR A O 1
ATOM 986 N N . ALA A 1 126 ? -8.807 5.273 -5.362 1.00 85.38 126 ALA A N 1
ATOM 987 C CA . ALA A 1 126 ? -8.463 4.245 -4.382 1.00 85.38 126 ALA A CA 1
ATOM 988 C C . ALA A 1 126 ? -7.558 4.801 -3.263 1.00 85.38 126 ALA A C 1
ATOM 990 O O . ALA A 1 126 ? -7.720 4.426 -2.096 1.00 85.38 126 ALA A O 1
ATOM 991 N N . ALA A 1 127 ? -6.651 5.731 -3.588 1.00 86.06 127 ALA A N 1
ATOM 992 C CA . ALA A 1 127 ? -5.740 6.342 -2.621 1.00 86.06 127 ALA A CA 1
ATOM 993 C C . ALA A 1 127 ? -6.497 7.282 -1.683 1.00 86.06 127 ALA A C 1
ATOM 995 O O . ALA A 1 127 ? -6.265 7.260 -0.475 1.00 86.06 127 ALA A O 1
ATOM 996 N N . GLN A 1 128 ? -7.449 8.053 -2.214 1.00 89.75 128 GLN A N 1
ATOM 997 C CA . GLN A 1 128 ? -8.322 8.917 -1.418 1.00 89.75 128 GLN A CA 1
ATOM 998 C C . GLN A 1 128 ? -9.079 8.121 -0.350 1.00 89.75 128 GLN A C 1
ATOM 1000 O O . GLN A 1 128 ? -9.033 8.506 0.818 1.00 89.75 128 GLN A O 1
ATOM 1005 N N . TYR A 1 129 ? -9.660 6.969 -0.700 1.00 88.25 129 TYR A N 1
ATOM 1006 C CA . TYR A 1 129 ? -10.357 6.112 0.266 1.00 88.25 129 TYR A CA 1
ATOM 1007 C C . TYR A 1 129 ? -9.441 5.573 1.380 1.00 88.25 129 TYR A C 1
ATOM 1009 O O . TYR A 1 129 ? -9.832 5.551 2.549 1.00 88.25 129 TYR A O 1
ATOM 1017 N N . ILE A 1 130 ? -8.192 5.197 1.072 1.00 86.69 130 ILE A N 1
ATOM 1018 C CA . ILE A 1 130 ? -7.211 4.833 2.116 1.00 86.69 130 ILE A CA 1
ATOM 1019 C C . ILE A 1 130 ? -6.841 6.054 2.973 1.00 86.69 130 ILE A C 1
ATOM 1021 O O . ILE A 1 130 ? -6.676 5.939 4.189 1.00 86.69 130 ILE A O 1
ATOM 1025 N N . GLY A 1 131 ? -6.754 7.240 2.367 1.00 84.88 131 GLY A N 1
ATOM 1026 C CA . GLY A 1 131 ? -6.529 8.499 3.075 1.00 84.88 131 GLY A CA 1
ATOM 1027 C C . GLY A 1 131 ? -7.665 8.857 4.040 1.00 84.88 131 GLY A C 1
ATOM 1028 O O . GLY A 1 131 ? -7.410 9.352 5.138 1.00 84.88 131 GLY A O 1
ATOM 1029 N N . GLU A 1 132 ? -8.913 8.573 3.677 1.00 86.75 132 GLU A N 1
ATOM 1030 C CA . GLU A 1 132 ? -10.076 8.718 4.557 1.00 86.75 132 GLU A CA 1
ATOM 1031 C C . GLU A 1 132 ? -10.040 7.721 5.715 1.00 86.75 132 GLU A C 1
ATOM 1033 O O . GLU A 1 132 ? -10.170 8.127 6.873 1.00 86.75 132 GLU A O 1
ATOM 1038 N N . ALA A 1 133 ? -9.757 6.446 5.427 1.00 83.00 133 ALA A N 1
ATOM 1039 C CA . ALA A 1 133 ? -9.589 5.423 6.455 1.00 83.00 133 ALA A CA 1
ATOM 1040 C C . ALA A 1 133 ? -8.516 5.832 7.477 1.00 83.00 133 ALA A C 1
ATOM 1042 O O . ALA A 1 133 ? -8.745 5.766 8.684 1.00 83.00 133 ALA A O 1
ATOM 1043 N N . ARG A 1 134 ? -7.376 6.360 7.014 1.00 85.19 134 ARG A N 1
ATOM 1044 C CA . ARG A 1 134 ? -6.317 6.908 7.874 1.00 85.19 134 ARG A CA 1
ATOM 1045 C C . ARG A 1 134 ? -6.830 8.025 8.784 1.00 85.19 134 ARG A C 1
ATOM 1047 O O . ARG A 1 134 ? -6.567 7.986 9.984 1.00 85.19 134 ARG A O 1
ATOM 1054 N N . LYS A 1 135 ? -7.537 9.025 8.244 1.00 85.44 135 LYS A N 1
ATOM 1055 C CA . LYS A 1 135 ? -8.068 10.153 9.037 1.00 85.44 135 LYS A CA 1
ATOM 1056 C C . LYS A 1 135 ? -8.998 9.662 10.149 1.00 85.44 135 LYS A C 1
ATOM 1058 O O . LYS A 1 135 ? -8.912 10.136 11.282 1.00 85.44 135 LYS A O 1
ATOM 1063 N N . LEU A 1 136 ? -9.843 8.680 9.838 1.00 82.12 136 LEU A N 1
ATOM 1064 C CA . LEU A 1 136 ? -10.750 8.056 10.801 1.00 82.12 136 LEU A CA 1
ATOM 1065 C C . LEU A 1 136 ? -9.989 7.276 11.884 1.00 82.12 136 LEU A C 1
ATOM 1067 O O . LEU A 1 136 ? -10.310 7.413 13.065 1.00 82.12 136 LEU A O 1
ATOM 1071 N N . LEU A 1 137 ? -8.936 6.538 11.512 1.00 80.69 137 LEU A N 1
ATOM 1072 C CA . LEU A 1 137 ? -8.062 5.831 12.458 1.00 80.69 137 LEU A CA 1
ATOM 1073 C C . LEU A 1 137 ? -7.267 6.795 13.359 1.00 80.69 137 LEU A C 1
ATOM 1075 O O . LEU A 1 137 ? -7.100 6.515 14.542 1.00 80.69 137 LEU A O 1
ATOM 1079 N N . GLN A 1 138 ? -6.816 7.944 12.842 1.00 80.12 138 GLN A N 1
ATOM 1080 C CA . GLN A 1 138 ? -6.130 8.982 13.632 1.00 80.12 138 GLN A CA 1
ATOM 1081 C C . GLN A 1 138 ? -7.058 9.686 14.628 1.00 80.12 138 GLN A C 1
ATOM 1083 O O . GLN A 1 138 ? -6.622 10.090 15.703 1.00 80.12 138 GLN A O 1
ATOM 1088 N N . SER A 1 139 ? -8.337 9.840 14.274 1.00 79.56 139 SER A N 1
ATOM 1089 C CA . SER A 1 139 ? -9.350 10.488 15.117 1.00 79.56 139 SER A CA 1
ATOM 1090 C C . SER A 1 139 ? -9.828 9.610 16.287 1.00 79.56 139 SER A C 1
ATOM 1092 O O . SER A 1 139 ? -10.563 10.081 17.160 1.00 79.56 139 SER A O 1
ATOM 1094 N N . TYR A 1 140 ? -9.431 8.335 16.322 1.00 70.81 140 TYR A N 1
ATOM 1095 C CA . TYR A 1 140 ? -9.861 7.380 17.338 1.00 70.81 140 TYR A CA 1
ATOM 1096 C C . TYR A 1 140 ? -9.257 7.693 18.717 1.00 70.81 140 TYR A C 1
ATOM 1098 O O . TYR A 1 140 ? -8.037 7.726 18.896 1.00 70.81 140 TYR A O 1
ATOM 1106 N N . LYS A 1 141 ? -10.115 7.896 19.726 1.00 63.69 141 LYS A N 1
ATOM 1107 C CA . LYS A 1 141 ? -9.703 8.214 21.101 1.00 63.69 141 LYS A CA 1
ATOM 1108 C C . LYS A 1 141 ? -9.620 6.947 21.961 1.00 63.69 141 LYS A C 1
ATOM 1110 O O . LYS A 1 141 ? -10.615 6.281 22.214 1.00 63.69 141 LYS A O 1
ATOM 1115 N N . PHE A 1 142 ? -8.432 6.646 22.491 1.00 57.91 142 PHE A N 1
ATOM 1116 C CA . PHE A 1 142 ? -8.198 5.448 23.317 1.00 57.91 142 PHE A CA 1
ATOM 1117 C C . PHE A 1 142 ? -8.670 5.549 24.768 1.00 57.91 142 PHE A C 1
ATOM 1119 O O . PHE A 1 142 ? -8.892 4.527 25.409 1.00 57.91 142 PHE A O 1
ATOM 1126 N N . ILE A 1 143 ? -8.762 6.767 25.304 1.00 55.19 143 ILE A N 1
ATOM 1127 C CA . ILE A 1 143 ? -8.919 6.988 26.749 1.00 55.19 143 ILE A CA 1
ATOM 1128 C C . ILE A 1 143 ? -10.357 6.683 27.205 1.00 55.19 143 ILE A C 1
ATOM 1130 O O . ILE A 1 143 ? -10.556 6.181 28.307 1.00 55.19 143 ILE A O 1
ATOM 1134 N N . LYS A 1 144 ? -11.354 6.932 26.345 1.00 57.88 144 LYS A N 1
ATOM 1135 C CA . LYS A 1 144 ? -12.756 6.521 26.518 1.00 57.88 144 LYS A CA 1
ATOM 1136 C C . LYS A 1 144 ? -13.360 6.245 25.138 1.00 57.88 144 LYS A C 1
ATOM 1138 O O . LYS A 1 144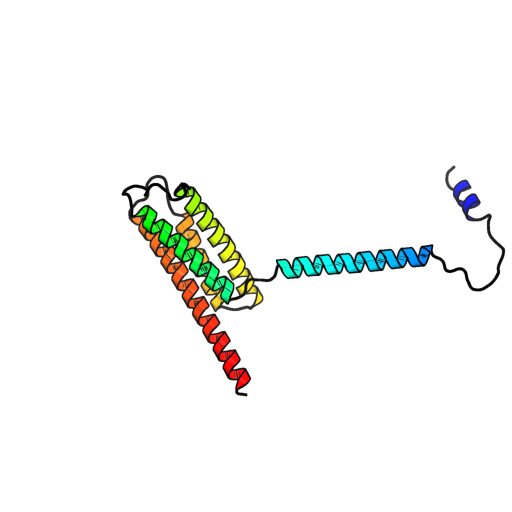 ? -13.873 7.186 24.538 1.00 57.88 144 LYS A O 1
ATOM 1143 N N . PRO A 1 145 ? -13.254 5.013 24.618 1.00 60.84 145 PRO A N 1
ATOM 1144 C CA . PRO A 1 145 ? -13.885 4.668 23.354 1.00 60.84 145 PRO A CA 1
ATOM 1145 C C . PRO A 1 145 ? -15.401 4.687 23.547 1.00 60.84 145 PRO A C 1
ATOM 1147 O O . PRO A 1 145 ? -15.946 3.859 24.279 1.00 60.84 145 PRO A O 1
ATOM 1150 N N . ASP A 1 146 ? -16.072 5.656 22.934 1.00 64.88 146 ASP A N 1
ATOM 1151 C CA . ASP A 1 146 ? -17.533 5.693 22.909 1.00 64.88 146 ASP A CA 1
ATOM 1152 C C . ASP A 1 146 ? -18.074 4.861 21.730 1.00 64.88 146 ASP A C 1
ATOM 1154 O O . ASP A 1 146 ? -17.335 4.455 20.826 1.00 64.88 146 ASP A O 1
ATOM 1158 N N . LYS A 1 147 ? -19.388 4.619 21.696 1.00 69.00 147 LYS A N 1
ATOM 1159 C CA . LYS A 1 147 ? -20.066 3.979 20.557 1.00 69.00 147 LYS A CA 1
ATOM 1160 C C . LYS A 1 147 ? -19.790 4.710 19.237 1.00 69.00 147 LYS A C 1
ATOM 1162 O O . LYS A 1 147 ? -19.771 4.077 18.184 1.00 69.00 147 LYS A O 1
ATOM 1167 N N . GLU A 1 148 ? -19.549 6.019 19.280 1.00 70.75 148 GLU A N 1
ATOM 1168 C CA . GLU A 1 148 ? -19.138 6.804 18.112 1.00 70.75 148 GLU A CA 1
ATOM 1169 C C . GLU A 1 148 ? -17.737 6.447 17.600 1.00 70.75 148 GLU A C 1
ATOM 1171 O O . GLU A 1 148 ? -17.510 6.442 16.392 1.00 70.75 148 GLU A O 1
ATOM 1176 N N . ASP A 1 149 ? -16.801 6.081 18.474 1.00 71.12 149 ASP A N 1
ATOM 1177 C CA . ASP A 1 149 ? -15.444 5.718 18.063 1.00 71.12 149 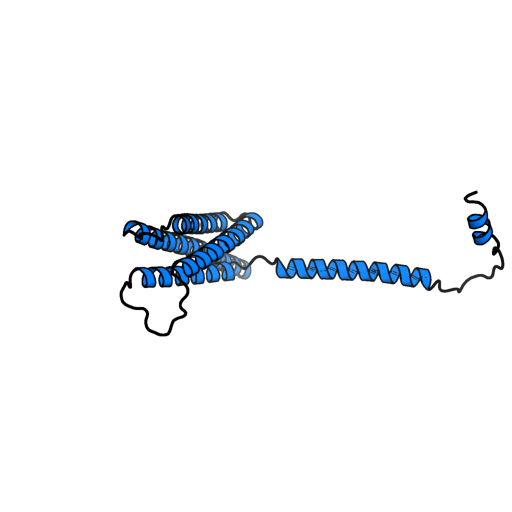ASP A CA 1
ATOM 1178 C C . ASP A 1 149 ? -15.398 4.323 17.417 1.00 71.12 149 ASP A C 1
ATOM 1180 O O . ASP A 1 149 ? -14.668 4.112 16.448 1.00 71.12 149 ASP A O 1
ATOM 1184 N N . LEU A 1 150 ? -16.251 3.392 17.864 1.00 73.56 150 LEU A N 1
ATOM 1185 C CA . LEU A 1 150 ? -16.474 2.113 17.170 1.00 73.56 150 LEU A CA 1
ATOM 1186 C C . LEU A 1 150 ? -17.108 2.308 15.784 1.00 73.56 150 LEU A C 1
ATOM 1188 O O . LEU A 1 150 ? -16.755 1.602 14.837 1.00 73.56 150 LEU A O 1
ATOM 1192 N N . LYS A 1 151 ? -18.010 3.288 15.628 1.00 80.44 151 LYS A N 1
ATOM 1193 C CA . LYS A 1 151 ? -18.555 3.649 14.308 1.00 80.44 151 LYS A CA 1
ATOM 1194 C C . LYS A 1 151 ? -17.466 4.167 13.368 1.00 80.44 151 LYS A C 1
ATOM 1196 O O . LYS A 1 151 ? -17.457 3.765 12.210 1.00 80.44 151 LYS A O 1
ATOM 1201 N N . LYS A 1 152 ? -16.513 4.971 13.854 1.00 81.12 152 LYS A N 1
ATOM 1202 C CA . LYS A 1 152 ? -15.375 5.450 13.042 1.00 81.12 152 LYS A CA 1
ATOM 1203 C C . LYS A 1 152 ? -14.481 4.312 12.549 1.00 81.12 152 LYS A C 1
ATOM 1205 O O . LYS A 1 152 ? -14.020 4.360 11.414 1.00 81.12 152 LYS A O 1
ATOM 1210 N N . LEU A 1 153 ? -14.255 3.275 13.363 1.00 80.56 153 LEU A N 1
ATOM 1211 C CA . LEU A 1 153 ? -13.497 2.092 12.928 1.00 80.56 153 LEU A CA 1
ATOM 1212 C C . LEU A 1 153 ? -14.235 1.312 11.831 1.00 80.56 153 LEU A C 1
ATOM 1214 O O . LEU A 1 153 ? -13.614 0.888 10.859 1.00 80.56 153 LEU A O 1
ATOM 1218 N N . ASN A 1 154 ? -15.556 1.162 11.957 1.00 82.75 154 ASN A N 1
ATOM 1219 C CA . ASN A 1 154 ? -16.378 0.531 10.924 1.00 82.75 154 ASN A CA 1
ATOM 1220 C C . ASN A 1 154 ? -16.414 1.357 9.629 1.00 82.75 154 ASN A C 1
ATOM 1222 O O . ASN A 1 154 ? -16.276 0.792 8.548 1.00 82.75 154 ASN A O 1
ATOM 1226 N N . GLN A 1 155 ? -16.503 2.685 9.728 1.00 85.62 155 GLN A N 1
ATOM 1227 C CA . GLN A 1 155 ? -16.392 3.587 8.576 1.00 85.62 155 GLN A CA 1
ATOM 1228 C C . GLN A 1 155 ? -15.013 3.492 7.911 1.00 85.62 155 GLN A C 1
ATOM 1230 O O . GLN A 1 155 ? -14.924 3.418 6.692 1.00 85.62 155 GLN A O 1
ATOM 1235 N N . ALA A 1 156 ? -13.931 3.409 8.691 1.00 84.31 156 ALA A N 1
ATOM 1236 C CA . ALA A 1 156 ? -12.591 3.210 8.142 1.00 84.31 156 ALA A CA 1
ATOM 1237 C C . ALA A 1 156 ? -12.478 1.875 7.387 1.00 84.31 156 ALA A C 1
ATOM 1239 O O . ALA A 1 156 ? -11.849 1.805 6.331 1.00 84.31 156 ALA A O 1
ATOM 1240 N N . LEU A 1 157 ? -13.116 0.817 7.898 1.00 86.00 157 LEU A N 1
ATOM 1241 C CA . LEU A 1 157 ? -13.178 -0.477 7.223 1.00 86.00 157 LEU A CA 1
ATOM 1242 C C . LEU A 1 157 ? -13.985 -0.403 5.922 1.00 86.00 157 LEU A C 1
ATOM 1244 O O . LEU A 1 157 ? -13.591 -1.008 4.926 1.00 86.00 157 LEU A O 1
ATOM 1248 N N . GLU A 1 158 ? -15.094 0.332 5.916 1.00 88.56 158 GLU A N 1
ATOM 1249 C CA . GLU A 1 158 ? -15.888 0.585 4.716 1.00 88.56 158 GLU A CA 1
ATOM 1250 C C . GLU A 1 158 ? -15.070 1.316 3.645 1.00 88.56 158 GLU A C 1
ATOM 1252 O O . GLU A 1 158 ? -15.004 0.835 2.514 1.00 88.56 158 GLU A O 1
ATOM 1257 N N . SER A 1 159 ? -14.347 2.381 4.008 1.00 86.00 159 SER A N 1
ATOM 1258 C CA . SER A 1 159 ? -13.438 3.084 3.093 1.00 86.00 159 SER A CA 1
ATOM 1259 C C . SER A 1 159 ? -12.349 2.158 2.530 1.00 86.00 159 SER A C 1
ATOM 1261 O O . SER A 1 159 ? -12.075 2.185 1.331 1.00 86.00 159 SER A O 1
ATOM 1263 N N . ILE A 1 160 ? -11.769 1.262 3.341 1.00 87.62 160 ILE A N 1
ATOM 1264 C CA . ILE A 1 160 ? -10.810 0.256 2.840 1.00 87.62 160 ILE A CA 1
ATOM 1265 C C . ILE A 1 160 ? -11.483 -0.704 1.845 1.00 87.62 160 ILE A C 1
ATOM 1267 O O . ILE A 1 160 ? -10.895 -1.021 0.812 1.00 87.62 160 ILE A O 1
ATOM 1271 N N . ASN A 1 161 ? -12.722 -1.137 2.101 1.00 87.06 161 ASN A N 1
ATOM 1272 C CA . ASN A 1 161 ? -13.461 -1.990 1.163 1.00 87.06 161 ASN A CA 1
ATOM 1273 C C . ASN A 1 161 ? -13.785 -1.267 -0.153 1.00 87.06 161 ASN A C 1
ATOM 1275 O O . ASN A 1 161 ? -13.717 -1.889 -1.212 1.00 87.06 161 ASN A O 1
ATOM 1279 N N . LEU A 1 162 ? -14.111 0.027 -0.109 1.00 87.62 162 LEU A N 1
ATOM 1280 C CA . LEU A 1 162 ? -14.319 0.841 -1.311 1.00 87.62 162 LEU A CA 1
ATOM 1281 C C . LEU A 1 162 ? -13.030 0.969 -2.130 1.00 87.62 162 LEU A C 1
ATOM 1283 O O . LEU A 1 162 ? -13.059 0.768 -3.342 1.00 87.62 162 LEU A O 1
ATOM 1287 N N . SER A 1 163 ? -11.893 1.193 -1.465 1.00 84.94 163 SER A N 1
ATOM 1288 C CA . SER A 1 163 ? -10.576 1.191 -2.113 1.00 84.94 163 SER A CA 1
ATOM 1289 C C . SER A 1 163 ? -10.276 -0.147 -2.805 1.00 84.94 163 SER A C 1
ATOM 1291 O O . SER A 1 163 ? -9.870 -0.163 -3.967 1.00 84.94 163 SER A O 1
ATOM 1293 N N . MET A 1 164 ? -10.566 -1.276 -2.142 1.00 86.31 164 MET A N 1
ATOM 1294 C CA . MET A 1 164 ? -10.407 -2.609 -2.740 1.00 86.31 164 MET A CA 1
ATOM 1295 C C . MET A 1 164 ? -11.288 -2.809 -3.974 1.00 86.31 164 MET A C 1
ATOM 1297 O O . MET A 1 164 ? -10.809 -3.351 -4.962 1.00 86.31 164 MET A O 1
ATOM 1301 N N . ARG A 1 165 ? -12.542 -2.336 -3.960 1.00 86.88 165 ARG A N 1
ATOM 1302 C CA . ARG A 1 165 ? -13.432 -2.428 -5.131 1.00 86.88 165 ARG A CA 1
ATOM 1303 C C . ARG A 1 165 ? -12.904 -1.634 -6.323 1.00 86.88 165 ARG A C 1
ATOM 1305 O O . ARG A 1 165 ? -12.936 -2.136 -7.440 1.00 86.88 165 ARG A O 1
ATOM 1312 N N . CYS A 1 166 ? -12.385 -0.425 -6.097 1.00 84.94 166 CYS A N 1
ATOM 1313 C CA . CYS A 1 166 ? -11.712 0.336 -7.154 1.00 84.94 166 CYS A CA 1
ATOM 1314 C C . CYS A 1 166 ? -10.522 -0.446 -7.726 1.00 84.94 166 CYS A C 1
ATOM 1316 O O . CYS A 1 166 ? -10.350 -0.511 -8.940 1.00 84.94 166 CYS A O 1
ATOM 1318 N N . MET A 1 167 ? -9.741 -1.092 -6.860 1.00 84.44 167 MET A N 1
ATOM 1319 C CA . MET A 1 167 ? -8.587 -1.890 -7.268 1.00 84.44 167 MET A CA 1
ATOM 1320 C C . MET A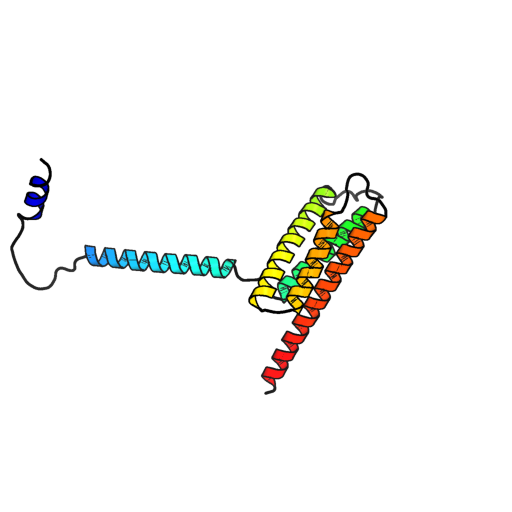 1 167 ? -8.982 -3.160 -8.042 1.00 84.44 167 MET A C 1
ATOM 1322 O O . MET A 1 167 ? -8.327 -3.506 -9.024 1.00 84.44 167 MET A O 1
ATOM 1326 N N . ASP A 1 168 ? -10.067 -3.829 -7.648 1.00 85.12 168 ASP A N 1
ATOM 1327 C CA . ASP A 1 168 ? -10.602 -4.993 -8.360 1.00 85.12 168 ASP A CA 1
ATOM 1328 C C . ASP A 1 168 ? -11.094 -4.599 -9.773 1.00 85.12 168 ASP A C 1
ATOM 1330 O O . ASP A 1 168 ? -10.780 -5.296 -10.739 1.00 85.12 168 ASP A O 1
ATOM 1334 N N . ASN A 1 169 ? -11.745 -3.438 -9.930 1.00 85.62 169 ASN A N 1
ATOM 1335 C CA . ASN A 1 169 ? -12.163 -2.919 -11.243 1.00 85.62 169 ASN A CA 1
ATOM 1336 C C . ASN A 1 169 ? -10.970 -2.632 -12.176 1.00 85.62 169 ASN A C 1
ATOM 1338 O O . ASN A 1 169 ? -11.029 -2.914 -13.374 1.00 85.62 169 ASN A O 1
ATOM 1342 N N . ILE A 1 170 ? -9.872 -2.083 -11.640 1.00 83.50 170 ILE A N 1
ATOM 1343 C CA . ILE A 1 170 ? -8.638 -1.840 -12.409 1.00 83.50 170 ILE A CA 1
ATOM 1344 C C . ILE A 1 170 ? -8.049 -3.169 -12.896 1.00 83.50 170 ILE A C 1
ATOM 1346 O O . ILE A 1 170 ? -7.681 -3.299 -14.063 1.00 83.50 170 ILE A O 1
ATOM 1350 N N . LEU A 1 171 ? -8.002 -4.180 -12.023 1.00 84.44 171 LEU A N 1
ATOM 1351 C CA . LEU A 1 171 ? -7.491 -5.505 -12.374 1.00 84.44 171 LEU A CA 1
ATOM 1352 C C . LEU A 1 171 ? -8.355 -6.197 -13.437 1.00 84.44 171 LEU A C 1
ATOM 1354 O O . LEU A 1 171 ? -7.814 -6.838 -14.339 1.00 84.44 171 LEU A O 1
ATOM 1358 N N . GLU A 1 172 ? -9.679 -6.062 -13.360 1.00 84.38 172 GLU A N 1
ATOM 1359 C CA . GLU A 1 172 ? -10.599 -6.596 -14.369 1.00 84.38 172 GLU A CA 1
ATOM 1360 C C . GLU A 1 172 ? -10.383 -5.923 -15.734 1.00 84.38 172 GLU A C 1
ATOM 1362 O O . GLU A 1 172 ? -10.201 -6.610 -16.745 1.00 84.38 172 GLU A O 1
ATOM 1367 N N . ARG A 1 173 ? -10.264 -4.588 -15.753 1.00 81.88 173 ARG A N 1
ATOM 1368 C CA . ARG A 1 173 ? -9.929 -3.816 -16.960 1.00 81.88 173 ARG A CA 1
ATOM 1369 C C . ARG A 1 173 ? -8.606 -4.267 -17.581 1.00 81.88 173 ARG A C 1
ATOM 1371 O O . ARG A 1 173 ? -8.526 -4.452 -18.796 1.00 81.88 173 ARG A O 1
ATOM 1378 N N . ASP A 1 174 ? -7.579 -4.492 -16.767 1.00 80.06 174 ASP A N 1
ATOM 1379 C CA . ASP A 1 174 ? -6.271 -4.968 -17.229 1.00 80.06 174 ASP A CA 1
ATOM 1380 C C . ASP A 1 174 ? -6.341 -6.358 -17.871 1.00 80.06 174 ASP A C 1
ATOM 1382 O O . ASP A 1 174 ? -5.648 -6.642 -18.857 1.00 80.06 174 ASP A O 1
ATOM 1386 N N . VAL A 1 175 ? -7.170 -7.245 -17.317 1.00 81.88 175 VAL A N 1
ATOM 1387 C CA . VAL A 1 175 ? -7.408 -8.584 -17.866 1.00 81.88 175 VAL A CA 1
ATOM 1388 C C . VAL A 1 175 ? -8.127 -8.490 -19.210 1.00 81.88 175 VAL A C 1
ATOM 1390 O O . VAL A 1 175 ? -7.734 -9.168 -20.164 1.00 81.88 175 VAL A O 1
ATOM 1393 N N . ASP A 1 176 ? -9.136 -7.634 -19.323 1.00 82.38 176 ASP A N 1
ATOM 1394 C CA . ASP A 1 176 ? -9.913 -7.499 -20.552 1.00 82.38 176 ASP A CA 1
ATOM 1395 C C . ASP A 1 176 ? -9.129 -6.825 -21.679 1.00 82.38 176 ASP A C 1
ATOM 1397 O O . ASP A 1 176 ? -9.168 -7.299 -22.818 1.00 82.38 176 ASP A O 1
ATOM 1401 N N . LEU A 1 177 ? -8.311 -5.815 -21.375 1.00 78.19 177 LEU A N 1
ATOM 1402 C CA . LEU A 1 177 ? -7.382 -5.223 -22.343 1.00 78.19 177 LEU A CA 1
ATOM 1403 C C . LEU A 1 177 ? -6.364 -6.249 -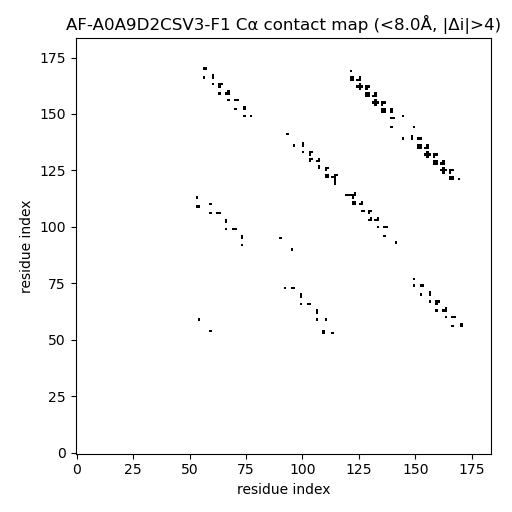22.866 1.00 78.19 177 LEU A C 1
ATOM 1405 O O . LEU A 1 177 ? -6.034 -6.248 -24.055 1.00 78.19 177 LEU A O 1
ATOM 1409 N N . LYS A 1 178 ? -5.883 -7.161 -22.011 1.00 76.31 178 LYS A N 1
ATOM 1410 C CA . LYS A 1 178 ? -4.996 -8.259 -22.435 1.00 76.31 178 LYS A CA 1
ATOM 1411 C C . LYS A 1 178 ? -5.707 -9.254 -23.349 1.00 76.31 178 LYS A C 1
ATOM 1413 O O . LYS A 1 178 ? -5.121 -9.666 -24.348 1.00 76.31 178 LYS A O 1
ATOM 1418 N N . LYS A 1 179 ? -6.959 -9.611 -23.049 1.00 78.00 179 LYS A N 1
ATOM 1419 C CA . LYS A 1 179 ? -7.767 -10.497 -23.906 1.00 78.00 179 LYS A CA 1
ATOM 1420 C C . LYS A 1 179 ? -8.051 -9.865 -25.269 1.00 78.00 179 LYS A C 1
ATOM 1422 O O . LYS A 1 179 ? -7.995 -10.566 -26.274 1.00 78.00 179 LYS A O 1
ATOM 1427 N N . GLN A 1 180 ? -8.336 -8.562 -25.321 1.00 73.56 180 GLN A N 1
ATOM 1428 C CA . GLN A 1 180 ? -8.570 -7.856 -26.585 1.00 73.56 180 GLN A CA 1
ATOM 1429 C C . GLN A 1 180 ? -7.308 -7.821 -27.459 1.00 73.56 180 GLN A C 1
ATOM 1431 O O . GLN A 1 180 ? -7.394 -8.100 -28.650 1.00 73.56 180 GLN A O 1
ATOM 1436 N N . LYS A 1 181 ? -6.127 -7.597 -26.866 1.00 69.19 181 LYS A N 1
ATOM 1437 C CA . LYS A 1 181 ? -4.835 -7.629 -27.581 1.00 69.19 181 LYS A CA 1
ATOM 1438 C C . LYS A 1 181 ? -4.414 -9.004 -28.108 1.00 69.19 181 LYS A C 1
ATOM 1440 O O . LYS A 1 181 ? -3.527 -9.063 -28.942 1.00 69.19 181 LYS A O 1
ATOM 1445 N N . GLN A 1 182 ? -4.977 -10.097 -27.592 1.00 65.81 182 GLN A N 1
ATOM 1446 C CA . GLN A 1 182 ? -4.713 -11.450 -28.103 1.00 65.81 182 GLN A CA 1
ATOM 1447 C C . GLN A 1 182 ? -5.671 -11.863 -29.227 1.00 65.81 182 GLN A C 1
ATOM 1449 O O . GLN A 1 182 ? -5.419 -12.857 -29.902 1.00 65.81 182 GLN A O 1
ATOM 1454 N N . LYS A 1 183 ? -6.790 -11.148 -29.389 1.00 59.72 183 LYS A N 1
ATOM 1455 C CA . LYS A 1 183 ? -7.820 -11.443 -30.396 1.00 59.72 183 LYS A CA 1
ATOM 1456 C C . LYS A 1 183 ? -7.695 -10.602 -31.671 1.00 59.72 183 LYS A C 1
ATOM 1458 O O . LYS A 1 183 ? -8.350 -10.952 -32.649 1.00 5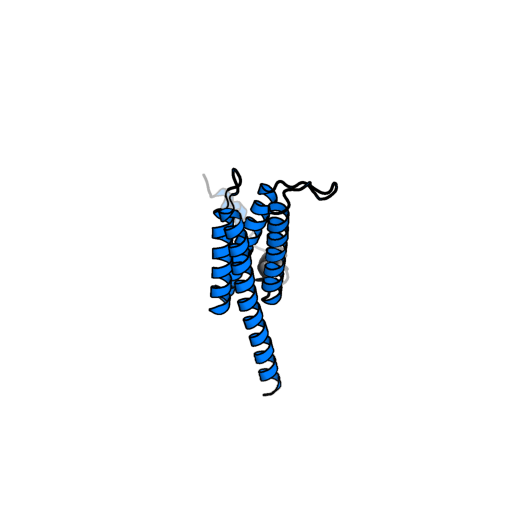9.72 183 LYS A O 1
ATOM 1463 N N . GLY A 1 184 ? -6.926 -9.513 -31.644 1.00 49.78 184 GLY A N 1
ATOM 1464 C CA . GLY A 1 184 ? -6.582 -8.690 -32.811 1.00 49.78 184 GLY A CA 1
ATOM 1465 C C . GLY A 1 184 ? -5.138 -8.909 -33.218 1.00 49.78 184 GLY A C 1
ATOM 1466 O O . GLY A 1 184 ? -4.881 -8.879 -34.437 1.00 49.78 184 GLY A O 1
#

Nearest PDB structures (foldseek):
  4r32-assembly1_A  TM=4.943E-01  e=1.604E-01  Homo sapiens
  1k40-assembly1_A  TM=4.688E-01  e=1.220E-01  Mus musculus
  7w9u-assembly3_C  TM=4.717E-01  e=1.789E-01  Homo sapiens
  7w8i-assembly1_A  TM=4.702E-01  e=1.889E-01  Homo sapiens
  8f7n-assembly1_A-2  TM=4.265E-01  e=2.332E+00  Sinorhizobium meliloti